Protein AF-A0A731R6V4-F1 (afdb_monomer_lite)

Structure (mmCIF, N/CA/C/O backbone):
data_AF-A0A731R6V4-F1
#
_entry.id   AF-A0A731R6V4-F1
#
loop_
_atom_site.group_PDB
_atom_site.id
_atom_site.type_symbol
_atom_site.label_atom_id
_atom_site.label_alt_id
_atom_site.label_comp_id
_atom_site.label_asym_id
_atom_site.label_entity_id
_atom_site.label_seq_id
_atom_site.pdbx_PDB_ins_code
_atom_site.Cartn_x
_atom_site.Cartn_y
_atom_site.Cartn_z
_atom_site.occupancy
_atom_site.B_iso_or_equiv
_atom_site.auth_seq_id
_atom_site.auth_comp_id
_atom_site.auth_asym_id
_atom_site.auth_atom_id
_atom_site.pdbx_PDB_model_num
ATOM 1 N N . CYS A 1 1 ? -1.492 -3.164 27.800 1.00 48.88 1 CYS A N 1
ATOM 2 C CA . CYS A 1 1 ? -2.195 -3.789 26.659 1.00 48.88 1 CYS A CA 1
ATOM 3 C C . CYS A 1 1 ? -2.478 -2.703 25.620 1.00 48.88 1 CYS A C 1
ATOM 5 O O . CYS A 1 1 ? -3.148 -1.737 25.969 1.00 48.88 1 CYS A O 1
ATOM 7 N N . PHE A 1 2 ? -1.911 -2.806 24.411 1.00 53.12 2 PHE A N 1
ATOM 8 C CA . PHE A 1 2 ? -2.069 -1.812 23.327 1.00 53.12 2 PHE A CA 1
ATOM 9 C C . PHE A 1 2 ? -3.434 -1.886 22.619 1.00 53.12 2 PHE A C 1
ATOM 11 O O . PHE A 1 2 ? -3.778 -0.986 21.856 1.00 53.12 2 PHE A O 1
ATOM 18 N N . ILE A 1 3 ? -4.209 -2.937 22.893 1.00 60.41 3 ILE A N 1
ATOM 19 C CA . ILE A 1 3 ? -5.541 -3.166 22.336 1.00 60.41 3 ILE A CA 1
ATOM 20 C C . ILE A 1 3 ? -6.586 -2.633 23.325 1.00 60.41 3 ILE A C 1
ATOM 22 O O . ILE A 1 3 ? -6.514 -2.904 24.529 1.00 60.41 3 ILE A O 1
ATOM 26 N N . ALA A 1 4 ? -7.534 -1.841 22.826 1.00 65.81 4 ALA A N 1
ATOM 27 C CA . ALA A 1 4 ? -8.672 -1.349 23.592 1.00 65.81 4 ALA A CA 1
ATOM 28 C C . ALA A 1 4 ? -9.515 -2.523 24.122 1.00 65.81 4 ALA A C 1
ATOM 30 O O . ALA A 1 4 ? -9.638 -3.562 23.477 1.00 65.81 4 ALA A O 1
ATOM 31 N N . ASN A 1 5 ? -10.090 -2.378 25.319 1.00 69.31 5 ASN A N 1
ATOM 32 C CA . ASN A 1 5 ? -10.925 -3.433 25.886 1.00 69.31 5 ASN A CA 1
ATOM 33 C C . ASN A 1 5 ? -12.295 -3.424 25.194 1.00 69.31 5 ASN A C 1
ATOM 35 O O . ASN A 1 5 ? -13.190 -2.692 25.604 1.00 69.31 5 ASN A O 1
ATOM 39 N N . GLU A 1 6 ? -12.418 -4.181 24.106 1.00 71.31 6 GLU A N 1
ATOM 40 C CA . GLU A 1 6 ? -13.663 -4.298 23.345 1.00 71.31 6 GLU A CA 1
ATOM 41 C C . GLU A 1 6 ? -14.664 -5.253 24.000 1.00 71.31 6 GLU A C 1
ATOM 43 O O . GLU A 1 6 ? -14.290 -6.214 24.692 1.00 71.31 6 GLU A O 1
ATOM 48 N N . ASN A 1 7 ? -15.947 -4.998 23.736 1.00 78.94 7 ASN A N 1
ATOM 49 C CA . ASN A 1 7 ? -17.051 -5.801 24.239 1.00 78.94 7 ASN A CA 1
ATOM 50 C C . ASN A 1 7 ? -16.993 -7.226 23.669 1.00 78.94 7 ASN A C 1
ATOM 52 O O . ASN A 1 7 ? -16.526 -7.466 22.555 1.00 78.94 7 ASN A O 1
ATOM 56 N N . ALA A 1 8 ? -17.515 -8.197 24.423 1.00 79.94 8 ALA A N 1
ATOM 57 C CA . ALA A 1 8 ? -17.507 -9.606 24.018 1.00 79.94 8 ALA A CA 1
ATOM 58 C C . ALA A 1 8 ? -18.221 -9.852 22.673 1.00 79.94 8 ALA A C 1
ATOM 60 O O . ALA A 1 8 ? -17.800 -10.707 21.896 1.00 79.94 8 ALA A O 1
ATOM 61 N N . LYS A 1 9 ? -19.262 -9.062 22.376 1.00 81.94 9 LYS A N 1
ATOM 62 C CA . LYS A 1 9 ? -19.994 -9.111 21.105 1.00 81.94 9 LYS A CA 1
ATOM 63 C C . LYS A 1 9 ? -19.102 -8.758 19.911 1.00 81.94 9 LYS A C 1
ATOM 65 O O . LYS A 1 9 ? -19.130 -9.474 18.916 1.00 81.94 9 LYS A O 1
ATOM 70 N N . ASP A 1 10 ? -18.287 -7.713 20.027 1.00 77.94 10 ASP A N 1
ATOM 71 C CA . ASP A 1 10 ? -17.415 -7.251 18.940 1.00 77.94 10 ASP A CA 1
ATOM 72 C C . ASP A 1 10 ? -16.323 -8.289 18.653 1.00 77.94 10 ASP A C 1
ATOM 74 O O . ASP A 1 10 ? -16.105 -8.679 17.505 1.00 77.94 10 ASP A O 1
ATOM 78 N N . LYS A 1 11 ? -15.736 -8.858 19.714 1.00 79.00 11 LYS A N 1
ATOM 79 C CA . LYS A 1 11 ? -14.785 -9.978 19.616 1.00 79.00 11 LYS A CA 1
ATOM 80 C C . LYS A 1 11 ? -15.392 -11.188 18.904 1.00 79.00 11 LYS A C 1
ATOM 82 O O . LYS A 1 11 ? -14.739 -11.787 18.052 1.00 79.00 11 LYS A O 1
ATOM 87 N N . PHE A 1 12 ? -16.638 -11.535 19.230 1.00 83.62 12 PHE A N 1
ATOM 88 C CA . PHE A 1 12 ? -17.343 -12.652 18.602 1.00 83.62 12 PHE A CA 1
ATOM 89 C C . PHE A 1 12 ? -17.611 -12.407 17.113 1.00 83.62 12 PHE A C 1
ATOM 91 O O . PHE A 1 12 ? -17.373 -13.300 16.304 1.00 83.62 12 PHE A O 1
ATOM 98 N N . VAL A 1 13 ? -18.050 -11.200 16.739 1.00 85.56 13 VAL A N 1
ATOM 99 C CA . VAL A 1 13 ? -18.289 -10.827 15.333 1.00 85.56 13 VAL A CA 1
ATOM 100 C C . VAL A 1 13 ? -16.996 -10.880 14.518 1.00 85.56 13 VAL A C 1
ATOM 102 O O . VAL A 1 13 ? -16.992 -11.393 13.399 1.00 85.56 13 VAL A O 1
ATOM 105 N N . ILE A 1 14 ? -15.882 -10.394 15.070 1.00 81.00 14 ILE A N 1
ATOM 106 C CA . ILE A 1 14 ? -14.576 -10.466 14.398 1.00 81.00 14 ILE A CA 1
ATOM 107 C C . ILE A 1 14 ? -14.166 -11.927 14.198 1.00 81.00 14 ILE A C 1
ATOM 109 O O . ILE A 1 14 ? -13.780 -12.318 13.097 1.00 81.00 14 ILE A O 1
ATOM 113 N N . PHE A 1 15 ? -14.288 -12.751 15.240 1.00 83.00 15 PHE A N 1
ATOM 114 C CA . PHE A 1 15 ? -13.934 -14.164 15.162 1.00 83.00 15 PHE A CA 1
ATOM 115 C C . PHE A 1 15 ? -14.790 -14.925 14.141 1.00 83.00 15 PHE A C 1
ATOM 117 O O . PHE A 1 15 ? -14.247 -15.642 13.301 1.00 83.00 15 PHE A O 1
ATOM 124 N N . SER A 1 16 ? -16.113 -14.738 14.153 1.00 85.62 16 SER A N 1
ATOM 125 C CA . SER A 1 16 ? -17.006 -15.391 13.190 1.00 85.62 16 SER A CA 1
ATOM 126 C C . SER A 1 16 ? -16.709 -14.957 11.752 1.00 85.62 16 SER A C 1
ATOM 128 O O . SER A 1 16 ? -16.696 -15.797 10.852 1.00 85.62 16 SER A O 1
ATOM 130 N N . SER A 1 17 ? -16.375 -13.681 11.541 1.00 85.00 17 SER A N 1
ATOM 131 C CA . SER A 1 17 ? -15.977 -13.149 10.232 1.00 85.00 17 SER A CA 1
ATOM 132 C C . SER A 1 17 ? -14.669 -13.766 9.727 1.00 85.00 17 SER A C 1
ATOM 134 O O . SER A 1 17 ? -14.548 -14.049 8.535 1.00 85.00 17 SER A O 1
ATOM 136 N N . LEU A 1 18 ? -13.700 -14.022 10.614 1.00 84.75 18 LEU A N 1
ATOM 137 C CA . LEU A 1 18 ? -12.445 -14.702 10.266 1.00 84.75 18 LEU A CA 1
ATOM 138 C C . LEU A 1 18 ? -12.685 -16.155 9.853 1.00 84.75 18 LEU A C 1
ATOM 140 O O . LEU A 1 18 ? -12.183 -16.590 8.817 1.00 84.75 18 LEU A O 1
ATOM 144 N N . VAL A 1 19 ? -13.484 -16.890 10.632 1.00 88.44 19 VAL A N 1
ATOM 145 C CA . VAL A 1 19 ? -13.848 -18.281 10.319 1.00 88.44 19 VAL A CA 1
ATOM 146 C C . VAL A 1 19 ? -14.586 -18.354 8.983 1.00 88.44 19 VAL A C 1
ATOM 148 O O . VAL A 1 19 ? -14.239 -19.171 8.129 1.00 88.44 19 VAL A O 1
ATOM 151 N N . PHE A 1 20 ? -15.552 -17.459 8.764 1.00 92.25 20 PHE A N 1
ATOM 152 C CA . PHE A 1 20 ? -16.282 -17.370 7.502 1.00 92.25 20 PHE A CA 1
ATOM 153 C C . PHE A 1 20 ? -15.357 -17.040 6.323 1.00 92.25 20 PHE A C 1
ATOM 155 O O . PHE A 1 20 ? -15.426 -17.700 5.289 1.00 92.25 20 PHE A O 1
ATOM 162 N N . SER A 1 21 ? -14.444 -16.079 6.484 1.00 85.56 21 SER A N 1
ATOM 163 C CA . SER A 1 21 ? -13.478 -15.706 5.440 1.00 85.56 21 SER A CA 1
ATOM 164 C C . SER A 1 21 ? -12.544 -16.862 5.079 1.00 85.56 21 SER A C 1
ATOM 166 O O . SER A 1 21 ? -12.261 -17.077 3.903 1.00 85.56 21 SER A O 1
ATOM 168 N N . TYR A 1 22 ? -12.095 -17.645 6.065 1.00 86.12 22 TYR A N 1
ATOM 169 C CA . TYR A 1 22 ? -11.286 -18.842 5.821 1.00 86.12 22 TYR A CA 1
ATOM 170 C C . TYR A 1 22 ? -12.064 -19.912 5.048 1.00 86.12 22 TYR A C 1
ATOM 172 O O . TYR A 1 22 ? -11.539 -20.494 4.095 1.00 86.12 22 TYR A O 1
ATOM 180 N N . PHE A 1 23 ? -13.321 -20.150 5.428 1.00 92.38 23 PHE A N 1
ATOM 181 C CA . PHE A 1 23 ? -14.194 -21.075 4.710 1.00 92.38 23 PHE A CA 1
ATOM 182 C C . PHE A 1 23 ? -14.414 -20.621 3.264 1.00 92.38 23 PHE A C 1
ATOM 184 O O . PHE A 1 23 ? -14.241 -21.415 2.341 1.00 92.38 23 PHE A O 1
ATOM 191 N N . LEU A 1 24 ? -14.706 -19.335 3.055 1.00 90.06 24 LEU A N 1
ATOM 192 C CA . LEU A 1 24 ? -14.870 -18.751 1.726 1.00 90.06 24 LEU A CA 1
ATOM 193 C C . LEU A 1 24 ? -13.588 -18.876 0.892 1.00 90.06 24 LEU A C 1
ATOM 195 O O . LEU A 1 24 ? -13.659 -19.269 -0.267 1.00 90.06 24 LEU A O 1
ATOM 199 N N . PHE A 1 25 ? -12.415 -18.618 1.478 1.00 81.94 25 PHE A N 1
ATOM 200 C CA . PHE A 1 25 ? -11.124 -18.827 0.816 1.00 81.94 25 PHE A CA 1
ATOM 201 C C . PHE A 1 25 ? -10.942 -20.281 0.366 1.00 81.94 25 PHE A C 1
ATOM 203 O O . PHE A 1 25 ? -10.567 -20.527 -0.780 1.00 81.94 25 PHE A O 1
ATOM 210 N N . LYS A 1 26 ? -11.230 -21.253 1.240 1.00 84.38 26 LYS A N 1
ATOM 211 C CA . LYS A 1 26 ? -11.150 -22.680 0.898 1.00 84.38 26 LYS A CA 1
ATOM 212 C C . LYS A 1 26 ? -12.141 -23.071 -0.190 1.00 84.38 26 LYS A C 1
ATOM 214 O O . LYS A 1 26 ? -11.786 -23.863 -1.057 1.00 84.38 26 LYS A O 1
ATOM 219 N N . LEU A 1 27 ? -13.343 -22.505 -0.156 1.00 87.31 27 LEU A N 1
ATOM 220 C CA . LEU A 1 27 ? -14.373 -22.722 -1.162 1.00 87.31 27 LEU A CA 1
ATOM 221 C C . LEU A 1 27 ? -13.932 -22.177 -2.525 1.00 87.31 27 LEU A C 1
ATOM 223 O O . LEU A 1 27 ? -13.977 -22.911 -3.505 1.00 87.31 27 LEU A O 1
ATOM 227 N N . ILE A 1 28 ? -13.430 -20.939 -2.581 1.00 84.50 28 ILE A N 1
ATOM 228 C CA . ILE A 1 28 ? -12.866 -20.356 -3.808 1.00 84.50 28 ILE A CA 1
ATOM 229 C C . ILE A 1 28 ? -11.736 -21.244 -4.325 1.00 84.50 28 ILE A C 1
ATOM 231 O O . ILE A 1 28 ? -11.775 -21.656 -5.479 1.00 84.50 28 ILE A O 1
ATOM 235 N N . LEU A 1 29 ? -10.782 -21.606 -3.460 1.00 80.00 29 LEU A N 1
ATOM 236 C CA . LEU A 1 29 ? -9.658 -22.456 -3.839 1.00 80.00 29 LEU A CA 1
ATOM 237 C C . LEU A 1 29 ? -10.126 -23.802 -4.400 1.00 80.00 29 LEU A C 1
ATOM 239 O O . LEU A 1 29 ? -9.568 -24.267 -5.384 1.00 80.00 29 LEU A O 1
ATOM 243 N N . HIS A 1 30 ? -11.152 -24.421 -3.814 1.00 81.19 30 HIS A N 1
ATOM 244 C CA . HIS A 1 30 ? -11.710 -25.676 -4.313 1.00 81.19 30 HIS A CA 1
ATOM 245 C C . HIS A 1 30 ? -12.224 -25.550 -5.755 1.00 81.19 30 HIS A C 1
ATOM 247 O O . HIS A 1 30 ? -11.935 -26.420 -6.572 1.00 81.19 30 HIS A O 1
ATOM 253 N N . PHE A 1 31 ? -12.918 -24.456 -6.083 1.00 79.31 31 PHE A N 1
ATOM 254 C CA . PHE A 1 31 ? -13.427 -24.216 -7.437 1.00 79.31 31 PHE A CA 1
ATOM 255 C C . PHE A 1 31 ? -12.355 -23.744 -8.426 1.00 79.31 31 PHE A C 1
ATOM 257 O O . PHE A 1 31 ? -12.494 -23.982 -9.622 1.00 79.31 31 PHE A O 1
ATOM 264 N N . THR A 1 32 ? -11.285 -23.100 -7.956 1.00 74.69 32 THR A N 1
ATOM 265 C CA . THR A 1 32 ? -10.217 -22.572 -8.823 1.00 74.69 32 THR A CA 1
ATOM 266 C C . THR A 1 32 ? -9.019 -23.508 -8.976 1.00 74.69 32 THR A C 1
ATOM 268 O O . THR A 1 32 ? -8.142 -23.226 -9.783 1.00 74.69 32 THR A O 1
ATOM 271 N N . ASN A 1 33 ? -8.935 -24.590 -8.197 1.00 64.56 33 ASN A N 1
ATOM 272 C CA . ASN A 1 33 ? -7.810 -25.534 -8.213 1.00 64.56 33 ASN A CA 1
ATOM 273 C C . ASN A 1 33 ? -7.999 -26.685 -9.222 1.00 64.56 33 ASN A C 1
ATOM 275 O O . ASN A 1 33 ? -7.447 -27.770 -9.040 1.00 64.56 33 ASN A O 1
ATOM 279 N N . SER A 1 34 ? -8.795 -26.478 -10.273 1.00 61.91 34 SER A N 1
ATOM 280 C CA . SER A 1 34 ? -8.788 -27.358 -11.440 1.00 61.91 34 SER A CA 1
ATOM 281 C C . SER A 1 34 ? -7.648 -26.962 -12.381 1.00 61.91 34 SER A C 1
ATOM 283 O O . SER A 1 34 ? -7.304 -25.783 -12.506 1.00 61.91 34 SER A O 1
ATOM 285 N N . ALA A 1 35 ? -7.062 -27.953 -13.060 1.00 54.47 35 ALA A N 1
ATOM 286 C CA . ALA A 1 35 ? -6.004 -27.731 -14.048 1.00 54.47 35 ALA A CA 1
ATOM 287 C C . ALA A 1 35 ? -6.441 -26.777 -15.181 1.00 54.47 35 ALA A C 1
ATOM 289 O O . ALA A 1 35 ? -5.603 -26.117 -15.784 1.00 54.47 35 ALA A O 1
ATOM 290 N N . ASP A 1 36 ? -7.749 -26.644 -15.408 1.00 55.22 36 ASP A N 1
ATOM 291 C CA . ASP A 1 36 ? -8.315 -25.810 -16.467 1.00 55.22 36 ASP A CA 1
ATOM 292 C C . ASP A 1 36 ? -8.527 -24.339 -16.062 1.00 55.22 36 ASP A C 1
ATOM 294 O O . ASP A 1 36 ? -8.739 -23.500 -16.935 1.00 55.22 36 ASP A O 1
ATOM 298 N N . PHE A 1 37 ? -8.479 -23.991 -14.765 1.00 57.16 37 PHE A N 1
ATOM 299 C CA . PHE A 1 37 ? -8.745 -22.614 -14.310 1.00 57.16 37 PHE A CA 1
ATOM 300 C C . PHE A 1 37 ? -7.476 -21.756 -14.208 1.00 57.16 37 PHE A C 1
ATOM 302 O O . PHE A 1 37 ? -7.469 -20.617 -14.669 1.00 57.16 37 PHE A O 1
ATOM 309 N N . PHE A 1 38 ? -6.399 -22.281 -13.608 1.00 55.19 38 PHE A N 1
ATOM 310 C CA . PHE A 1 38 ? -5.131 -21.559 -13.417 1.00 55.19 38 PHE A CA 1
ATOM 311 C C . PHE A 1 38 ? -3.921 -22.507 -13.433 1.00 55.19 38 PHE A C 1
ATOM 313 O O . PHE A 1 38 ? -3.183 -22.625 -12.453 1.00 55.19 38 PHE A O 1
ATOM 320 N N . TYR A 1 39 ? -3.679 -23.181 -14.556 1.00 53.78 39 TYR A N 1
ATOM 321 C CA . TYR A 1 39 ? -2.387 -23.826 -14.786 1.00 53.78 39 TYR A CA 1
ATOM 322 C C . TYR A 1 39 ? -1.381 -22.793 -15.307 1.00 53.78 39 TYR A C 1
ATOM 324 O O . TYR A 1 39 ? -1.501 -22.293 -16.423 1.00 53.78 39 TYR A O 1
ATOM 332 N N . LEU A 1 40 ? -0.392 -22.453 -14.476 1.00 55.97 40 LEU A N 1
ATOM 333 C CA . LEU A 1 40 ? 0.763 -21.638 -14.857 1.00 55.97 40 LEU A CA 1
ATOM 334 C C . LEU A 1 40 ? 1.975 -22.563 -15.071 1.00 55.97 40 LEU A C 1
ATOM 336 O O . LEU A 1 40 ? 2.741 -22.793 -14.126 1.00 55.97 40 LEU A O 1
ATOM 340 N N . PRO A 1 41 ? 2.148 -23.139 -16.278 1.00 51.72 41 PRO A N 1
ATOM 341 C CA . PRO A 1 41 ? 3.278 -24.014 -16.566 1.00 51.72 41 PRO A CA 1
ATOM 342 C C . PRO A 1 41 ? 4.601 -23.289 -16.300 1.00 51.72 41 PRO A C 1
ATOM 344 O O . PRO A 1 41 ? 4.780 -22.136 -16.683 1.00 51.72 41 PRO A O 1
ATOM 347 N N . GLY A 1 42 ? 5.536 -23.968 -15.632 1.00 56.84 42 GLY A N 1
ATOM 348 C CA . GLY A 1 42 ? 6.869 -23.430 -15.330 1.00 56.84 42 GLY A CA 1
ATOM 349 C C . GLY A 1 42 ? 6.967 -22.580 -14.057 1.00 56.84 42 GLY A C 1
ATOM 350 O O . GLY A 1 42 ? 8.065 -22.174 -13.681 1.00 56.84 42 GLY A O 1
ATOM 351 N N . VAL A 1 43 ? 5.865 -22.343 -13.338 1.00 59.84 43 VAL A N 1
ATOM 352 C CA . VAL A 1 43 ? 5.887 -21.621 -12.058 1.00 59.84 43 VAL A CA 1
ATOM 353 C C . VAL A 1 43 ? 6.040 -22.630 -10.915 1.00 59.84 43 VAL A C 1
ATOM 355 O O . VAL A 1 43 ? 5.064 -23.204 -10.447 1.00 59.84 43 VAL A O 1
ATOM 358 N N . GLY A 1 44 ? 7.277 -22.854 -10.454 1.00 63.06 44 GLY A N 1
ATOM 359 C CA . GLY A 1 44 ? 7.559 -23.734 -9.304 1.00 63.06 44 GLY A CA 1
ATOM 360 C C . GLY A 1 44 ? 6.918 -23.258 -7.988 1.00 63.06 44 GLY A C 1
ATOM 361 O O . GLY A 1 44 ? 6.355 -22.163 -7.924 1.00 63.06 44 GLY A O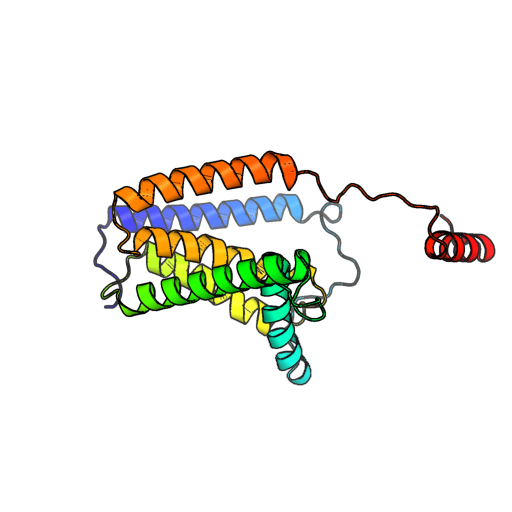 1
ATOM 362 N N . SER A 1 45 ? 7.024 -24.038 -6.912 1.00 65.94 45 SER A N 1
ATOM 363 C CA . SER A 1 45 ? 6.516 -23.639 -5.588 1.00 65.94 45 SER A CA 1
ATOM 364 C C . SER A 1 45 ? 7.133 -22.312 -5.105 1.00 65.94 45 SER A C 1
ATOM 366 O O . SER A 1 45 ? 8.292 -22.035 -5.418 1.00 65.94 45 SER A O 1
ATOM 368 N N . PRO A 1 46 ? 6.392 -21.461 -4.370 1.00 67.06 46 PRO A N 1
ATOM 369 C CA . PRO A 1 46 ? 6.935 -20.218 -3.833 1.00 67.06 46 PRO A CA 1
ATOM 370 C C . PRO A 1 46 ? 8.037 -20.498 -2.804 1.00 67.06 46 PRO A C 1
ATOM 372 O O . PRO A 1 46 ? 7.850 -21.275 -1.870 1.00 67.06 46 PRO A O 1
ATOM 375 N N . THR A 1 47 ? 9.171 -19.831 -2.979 1.00 76.69 47 THR A N 1
ATOM 376 C CA . THR A 1 47 ? 10.350 -19.882 -2.110 1.00 76.69 47 THR A CA 1
ATOM 377 C C . THR A 1 47 ? 10.685 -18.481 -1.604 1.00 76.69 47 THR A C 1
ATOM 379 O O . THR A 1 47 ? 10.205 -17.474 -2.138 1.00 76.69 47 THR A O 1
ATOM 382 N N . PHE A 1 48 ? 11.500 -18.413 -0.550 1.00 81.19 48 PHE A N 1
ATOM 383 C CA . PHE A 1 48 ? 12.111 -17.153 -0.144 1.00 81.19 48 PHE A CA 1
ATOM 384 C C . PHE A 1 48 ? 13.115 -16.684 -1.197 1.00 81.19 48 PHE A C 1
ATOM 386 O O . PHE A 1 48 ? 13.791 -17.498 -1.828 1.00 81.19 48 PHE A O 1
ATOM 393 N N . VAL A 1 49 ? 13.202 -15.368 -1.365 1.00 82.12 49 VAL A N 1
ATOM 394 C CA . VAL A 1 49 ? 14.142 -14.717 -2.275 1.00 82.12 49 VAL A CA 1
ATOM 395 C C . VAL A 1 49 ? 15.592 -15.030 -1.891 1.00 82.12 49 VAL A C 1
ATOM 397 O O . VAL A 1 49 ? 15.932 -15.106 -0.708 1.00 82.12 49 VAL A O 1
ATOM 400 N N . SER A 1 50 ? 16.470 -15.171 -2.887 1.00 84.56 50 SER A N 1
ATOM 401 C CA . SER A 1 50 ? 17.913 -15.197 -2.647 1.00 84.56 50 SER A CA 1
ATOM 402 C C . SER A 1 50 ? 18.425 -13.842 -2.144 1.00 84.56 50 SER A C 1
ATOM 404 O O . SER A 1 50 ? 17.878 -12.787 -2.473 1.00 84.56 50 SER A O 1
ATOM 406 N N . TYR A 1 51 ? 19.510 -13.859 -1.366 1.00 83.75 51 TYR A N 1
ATOM 407 C CA . TYR A 1 51 ? 20.091 -12.649 -0.776 1.00 83.75 51 TYR A CA 1
ATOM 408 C C . TYR A 1 51 ? 20.383 -11.557 -1.821 1.00 83.75 51 TYR A C 1
ATOM 410 O O . TYR A 1 51 ? 19.993 -10.405 -1.637 1.00 83.75 51 TYR A O 1
ATOM 418 N N . ASP A 1 52 ? 20.963 -11.935 -2.963 1.00 86.00 52 ASP A N 1
ATOM 419 C CA . ASP A 1 52 ? 21.364 -11.000 -4.026 1.00 86.00 52 ASP A CA 1
ATOM 420 C C . ASP A 1 52 ? 20.181 -10.273 -4.685 1.00 86.00 52 ASP A C 1
ATOM 422 O O . ASP A 1 52 ? 20.329 -9.177 -5.227 1.00 86.00 52 ASP A O 1
ATOM 426 N N . LYS A 1 53 ? 18.984 -10.864 -4.627 1.00 82.81 53 LYS A N 1
ATOM 427 C CA . LYS A 1 53 ? 17.763 -10.303 -5.215 1.00 82.81 53 LYS A CA 1
ATOM 428 C C . LYS A 1 53 ? 16.960 -9.448 -4.230 1.00 82.81 53 LYS A C 1
ATOM 430 O O . LYS A 1 53 ? 16.045 -8.746 -4.655 1.00 82.81 53 LYS A O 1
ATOM 435 N N . LEU A 1 54 ? 17.292 -9.443 -2.937 1.00 84.62 54 LEU A N 1
ATOM 436 C CA . LEU A 1 54 ? 16.529 -8.697 -1.929 1.00 84.62 54 LEU A CA 1
ATOM 437 C C . LEU A 1 54 ? 16.493 -7.190 -2.228 1.00 84.62 54 LEU A C 1
ATOM 439 O O . LEU A 1 54 ? 15.430 -6.571 -2.201 1.00 84.62 54 LEU A O 1
ATOM 443 N N . THR A 1 55 ? 17.640 -6.596 -2.564 1.00 86.12 55 THR A N 1
ATOM 444 C CA . THR A 1 55 ? 17.731 -5.168 -2.914 1.00 86.12 55 THR A CA 1
ATOM 445 C C . THR A 1 55 ? 16.923 -4.843 -4.168 1.00 86.12 55 THR A C 1
ATOM 447 O O . THR A 1 55 ? 16.238 -3.820 -4.220 1.00 86.12 55 THR A O 1
ATOM 450 N N . PHE A 1 56 ? 16.961 -5.734 -5.163 1.00 85.25 56 PHE A N 1
ATOM 451 C CA . PHE A 1 56 ? 16.164 -5.603 -6.379 1.00 85.25 56 PHE A CA 1
ATOM 452 C C . PHE A 1 56 ? 14.663 -5.615 -6.060 1.00 85.25 56 PHE A C 1
ATOM 454 O O . PHE A 1 56 ? 13.943 -4.723 -6.503 1.00 85.25 56 PHE A O 1
ATOM 461 N N . ASN A 1 57 ? 14.205 -6.537 -5.210 1.00 83.56 57 ASN A N 1
ATOM 462 C CA . ASN A 1 57 ? 12.809 -6.601 -4.775 1.00 83.56 57 ASN A CA 1
ATOM 463 C C . ASN A 1 57 ? 12.368 -5.332 -4.042 1.00 83.56 57 ASN A C 1
ATOM 465 O O . ASN A 1 57 ? 11.271 -4.834 -4.276 1.00 83.56 57 ASN A O 1
ATOM 469 N N . ILE A 1 58 ? 13.214 -4.779 -3.171 1.00 84.38 58 ILE A N 1
ATOM 470 C CA . ILE A 1 58 ? 12.909 -3.522 -2.476 1.00 84.38 58 ILE A CA 1
ATOM 471 C C . ILE A 1 58 ? 12.779 -2.375 -3.486 1.00 84.38 58 ILE A C 1
ATOM 473 O O . ILE A 1 58 ? 11.825 -1.604 -3.414 1.00 84.38 58 ILE A O 1
ATOM 477 N N . SER A 1 59 ? 13.688 -2.274 -4.460 1.00 86.31 59 SER A N 1
ATOM 478 C CA . SER A 1 59 ? 13.590 -1.270 -5.529 1.00 86.31 59 SER A CA 1
ATOM 479 C C . SER A 1 59 ? 12.306 -1.433 -6.349 1.00 86.31 59 SER A C 1
ATOM 481 O O . SER A 1 59 ? 11.592 -0.456 -6.593 1.00 86.31 59 SER A O 1
ATOM 483 N N . LEU A 1 60 ? 11.963 -2.674 -6.703 1.00 82.44 60 LEU A N 1
ATOM 484 C CA . LEU A 1 60 ? 10.754 -2.998 -7.452 1.00 82.44 60 LEU A CA 1
ATOM 485 C C . LEU A 1 60 ? 9.480 -2.680 -6.658 1.00 82.44 60 LEU A C 1
ATOM 487 O O . LEU A 1 60 ? 8.506 -2.230 -7.251 1.00 82.44 60 LEU A O 1
ATOM 491 N N . LEU A 1 61 ? 9.500 -2.812 -5.327 1.00 82.75 61 LEU A N 1
ATOM 492 C CA . LEU A 1 61 ? 8.395 -2.404 -4.454 1.00 82.75 61 LEU A CA 1
ATOM 493 C C . LEU A 1 61 ? 8.098 -0.908 -4.608 1.00 82.75 61 LEU A C 1
ATOM 495 O O . LEU A 1 61 ? 6.945 -0.523 -4.804 1.00 82.75 61 LEU A O 1
ATOM 499 N N . PHE A 1 62 ? 9.130 -0.061 -4.561 1.00 85.38 62 PHE A N 1
ATOM 500 C CA . PHE A 1 62 ? 8.965 1.384 -4.746 1.00 85.38 62 PHE A CA 1
ATOM 501 C C . PHE A 1 62 ? 8.533 1.729 -6.170 1.00 85.38 62 PHE A C 1
ATOM 503 O O . PHE A 1 62 ? 7.586 2.495 -6.344 1.00 85.38 62 PHE A O 1
ATOM 510 N N . LYS A 1 63 ? 9.169 1.130 -7.187 1.00 85.19 63 LYS A N 1
ATOM 511 C CA . LYS A 1 63 ? 8.773 1.316 -8.593 1.00 85.19 63 LYS A CA 1
ATOM 512 C C . LYS A 1 63 ? 7.309 0.924 -8.800 1.00 85.19 63 LYS A C 1
ATOM 514 O O . LYS A 1 63 ? 6.537 1.669 -9.394 1.00 85.19 63 LYS A O 1
ATOM 519 N N . GLY A 1 64 ? 6.911 -0.215 -8.247 1.00 79.62 64 GLY A N 1
ATOM 520 C CA . GLY A 1 64 ? 5.554 -0.724 -8.309 1.00 79.62 64 GLY A CA 1
ATOM 521 C C . GLY A 1 64 ? 4.542 0.211 -7.650 1.00 79.62 64 GLY A C 1
ATOM 522 O O . GLY A 1 64 ? 3.475 0.452 -8.208 1.00 79.62 64 GLY A O 1
ATOM 523 N N . LEU A 1 65 ? 4.883 0.797 -6.502 1.00 83.06 65 LEU A N 1
ATOM 524 C CA . LEU A 1 65 ? 4.037 1.797 -5.855 1.00 83.06 65 LEU A CA 1
ATOM 525 C C . LEU A 1 65 ? 3.837 3.034 -6.748 1.00 83.06 65 LEU A C 1
ATOM 527 O O . LEU A 1 65 ? 2.722 3.532 -6.863 1.00 83.06 65 LEU A O 1
ATOM 531 N N . LEU A 1 66 ? 4.890 3.508 -7.419 1.00 85.44 66 LEU A N 1
ATOM 532 C CA . LEU A 1 66 ? 4.788 4.636 -8.350 1.00 85.44 66 LEU A CA 1
ATOM 533 C C . LEU A 1 66 ? 3.914 4.302 -9.563 1.00 85.44 66 LEU A C 1
ATOM 535 O O . LEU A 1 66 ? 3.059 5.107 -9.935 1.00 85.44 66 LEU A O 1
ATOM 539 N N . ILE A 1 67 ? 4.080 3.112 -10.142 1.00 82.19 67 ILE A N 1
ATOM 540 C CA . ILE A 1 67 ? 3.270 2.637 -11.273 1.00 82.19 67 ILE A CA 1
ATOM 541 C C . ILE A 1 67 ? 1.797 2.510 -10.868 1.00 82.19 67 ILE A C 1
ATOM 543 O O . ILE A 1 67 ? 0.932 3.011 -11.583 1.00 82.19 67 ILE A O 1
ATOM 547 N N . LEU A 1 68 ? 1.505 1.926 -9.697 1.00 79.62 68 LEU A N 1
ATOM 548 C CA . LEU A 1 68 ? 0.139 1.717 -9.196 1.00 79.62 68 LEU A CA 1
ATOM 549 C C . LEU A 1 68 ? -0.673 3.020 -9.139 1.00 79.62 68 LEU A C 1
ATOM 551 O O . LEU A 1 68 ? -1.866 3.023 -9.425 1.00 79.62 68 LEU A O 1
ATOM 555 N N . PHE A 1 69 ? -0.023 4.129 -8.793 1.00 79.56 69 PHE A N 1
ATOM 556 C CA . PHE A 1 69 ? -0.658 5.445 -8.717 1.00 79.56 69 PHE A CA 1
ATOM 557 C C . PHE A 1 69 ? -0.439 6.310 -9.961 1.00 79.56 69 PHE A C 1
ATOM 559 O O . PHE A 1 69 ? -0.842 7.475 -9.970 1.00 79.56 69 PHE A O 1
ATOM 566 N N . ASN A 1 70 ? 0.203 5.779 -11.007 1.00 80.62 70 ASN A N 1
ATOM 567 C CA . ASN A 1 70 ? 0.655 6.543 -12.175 1.00 80.62 70 ASN A CA 1
ATOM 568 C C . ASN A 1 70 ? 1.441 7.816 -11.767 1.00 80.62 70 ASN A C 1
ATOM 570 O O . ASN A 1 70 ? 1.308 8.904 -12.342 1.00 80.62 70 ASN A O 1
ATOM 574 N N . ALA A 1 71 ? 2.220 7.663 -10.699 1.00 84.75 71 ALA A N 1
ATOM 575 C CA . ALA A 1 71 ? 3.027 8.675 -10.036 1.00 84.75 71 ALA A CA 1
ATOM 576 C C . ALA A 1 71 ? 4.502 8.601 -10.454 1.00 84.75 71 ALA A C 1
ATOM 578 O O . ALA A 1 71 ? 5.318 9.354 -9.934 1.00 84.75 71 ALA A O 1
ATOM 579 N N . ASP A 1 72 ? 4.858 7.708 -11.379 1.00 86.12 72 ASP A N 1
ATOM 580 C CA . ASP A 1 72 ? 6.208 7.648 -11.927 1.00 86.12 72 ASP A CA 1
ATOM 581 C C . ASP A 1 72 ? 6.493 8.901 -12.768 1.00 86.12 72 ASP A C 1
ATOM 583 O O . ASP A 1 72 ? 5.917 9.093 -13.843 1.00 86.12 72 ASP A O 1
ATOM 587 N N . PHE A 1 73 ? 7.331 9.791 -12.241 1.00 85.88 73 PHE A N 1
ATOM 588 C CA . PHE A 1 73 ? 7.781 11.013 -12.909 1.00 85.88 73 PHE A CA 1
ATOM 589 C C . PHE A 1 73 ? 9.228 10.909 -13.410 1.00 85.88 73 PHE A C 1
ATOM 591 O O . PHE A 1 73 ? 9.733 11.863 -14.006 1.00 85.88 73 PHE A O 1
ATOM 598 N N . PHE A 1 74 ? 9.905 9.775 -13.195 1.00 87.56 74 PHE A N 1
ATOM 599 C CA . PHE A 1 74 ? 11.273 9.588 -13.666 1.00 87.56 74 PHE A CA 1
ATOM 600 C C . PHE A 1 74 ? 11.322 9.632 -15.198 1.00 87.56 74 PHE A C 1
ATOM 602 O O . PHE A 1 74 ? 10.415 9.172 -15.888 1.00 87.56 74 PHE A O 1
ATOM 609 N N . SER A 1 75 ? 12.375 10.250 -15.736 1.00 88.31 75 SER A N 1
ATOM 610 C CA . SER A 1 75 ? 12.579 10.472 -17.177 1.00 88.31 75 SER A CA 1
ATOM 611 C C . SER A 1 75 ? 11.509 11.309 -17.901 1.00 88.31 75 SER A C 1
ATOM 613 O O . SER A 1 75 ? 11.616 11.498 -19.113 1.00 88.31 75 SER A O 1
ATOM 615 N N . LYS A 1 76 ? 10.513 11.868 -17.197 1.00 86.25 76 LYS A N 1
ATOM 616 C CA . LYS A 1 76 ? 9.560 12.830 -17.771 1.00 86.25 76 LYS A CA 1
ATOM 617 C C . LYS A 1 76 ? 10.137 14.245 -17.744 1.00 86.25 76 LYS A C 1
ATOM 619 O O . LYS A 1 76 ? 10.863 14.627 -16.827 1.00 86.25 76 LYS A O 1
ATOM 624 N N . ILE A 1 77 ? 9.791 15.045 -18.751 1.00 89.12 77 ILE A N 1
ATOM 625 C CA . ILE A 1 77 ? 10.170 16.461 -18.813 1.00 89.12 77 ILE A CA 1
ATOM 626 C C . ILE A 1 77 ? 9.447 17.212 -17.686 1.00 89.12 77 ILE A C 1
ATOM 628 O O . ILE A 1 77 ? 8.228 17.135 -17.576 1.00 89.12 77 ILE A O 1
ATOM 632 N N . ILE A 1 78 ? 10.187 17.974 -16.874 1.00 85.56 78 ILE A N 1
ATOM 633 C CA . ILE A 1 78 ? 9.648 18.674 -15.690 1.00 85.56 78 ILE A CA 1
ATOM 634 C C . ILE A 1 78 ? 8.495 19.622 -16.058 1.00 85.56 78 ILE A C 1
ATOM 636 O O . ILE A 1 78 ? 7.518 19.726 -15.324 1.00 85.56 78 ILE A O 1
ATOM 640 N N . SER A 1 79 ? 8.603 20.308 -17.197 1.00 89.75 79 SER A N 1
ATOM 641 C CA . SER A 1 79 ? 7.610 21.269 -17.682 1.00 89.75 79 SER A CA 1
ATOM 642 C C . SER A 1 79 ? 6.485 20.651 -18.515 1.00 89.75 79 SER A C 1
ATOM 644 O O . SER A 1 79 ? 5.565 21.374 -18.897 1.00 89.75 79 SER A O 1
ATOM 646 N N . SER A 1 80 ? 6.527 19.348 -18.827 1.00 89.19 80 SER A N 1
ATOM 647 C CA . SER A 1 80 ? 5.439 18.731 -19.587 1.00 89.19 80 SER A CA 1
ATOM 648 C C . SER A 1 80 ? 4.217 18.503 -18.691 1.00 89.19 80 SER A C 1
ATOM 650 O O . SER A 1 80 ? 4.372 18.225 -17.496 1.00 89.19 80 SER A O 1
ATOM 652 N N . PRO A 1 81 ? 2.990 18.557 -19.245 1.00 81.62 81 PRO A N 1
ATOM 653 C CA . PRO A 1 81 ? 1.783 18.229 -18.491 1.00 81.62 81 PRO A CA 1
ATOM 654 C C . PRO A 1 81 ? 1.884 16.867 -17.792 1.00 81.62 81 PRO A C 1
ATOM 656 O O . PRO A 1 81 ? 1.541 16.744 -16.621 1.00 81.62 81 PRO A O 1
ATOM 659 N N . GLU A 1 82 ? 2.426 15.857 -18.472 1.00 79.12 82 GLU A N 1
ATOM 660 C CA . GLU A 1 82 ? 2.623 14.508 -17.932 1.00 79.12 82 GLU A CA 1
ATOM 661 C C . GLU A 1 82 ? 3.580 14.479 -16.733 1.00 79.12 82 GLU A C 1
ATOM 663 O O . GLU A 1 82 ? 3.282 13.826 -15.730 1.00 79.12 82 GLU A O 1
ATOM 668 N N . GLY A 1 83 ? 4.708 15.196 -16.809 1.00 79.56 83 GLY A N 1
ATOM 669 C CA . GLY A 1 83 ? 5.665 15.311 -15.708 1.00 79.56 83 GLY A CA 1
ATOM 670 C C . GLY A 1 83 ? 5.053 16.010 -14.495 1.00 79.56 83 GLY A C 1
ATOM 671 O O . GLY A 1 83 ? 5.170 15.515 -13.370 1.00 79.56 83 GLY A O 1
ATOM 672 N N . ILE A 1 84 ? 4.317 17.101 -14.725 1.00 80.31 84 ILE A N 1
ATOM 673 C CA . ILE A 1 84 ? 3.605 17.848 -13.679 1.00 80.31 84 ILE A CA 1
ATOM 674 C C . ILE A 1 84 ? 2.537 16.966 -13.018 1.00 80.31 84 ILE A C 1
ATOM 676 O O . ILE A 1 84 ? 2.535 16.818 -11.795 1.00 80.31 84 ILE A O 1
ATOM 680 N N . PHE A 1 85 ? 1.655 16.326 -13.794 1.00 80.00 85 PHE A N 1
ATOM 681 C CA . PHE A 1 85 ? 0.584 15.485 -13.247 1.00 80.00 85 PHE A CA 1
ATOM 682 C C . PHE A 1 85 ? 1.117 14.265 -12.489 1.00 80.00 85 PHE A C 1
ATOM 684 O O . PHE A 1 85 ? 0.595 13.948 -11.419 1.00 80.00 85 PHE A O 1
ATOM 691 N N . SER A 1 86 ? 2.157 13.590 -12.987 1.00 78.44 86 SER A N 1
ATOM 692 C CA . SER A 1 86 ? 2.778 12.477 -12.254 1.00 78.44 86 SER A CA 1
ATOM 693 C C . SER A 1 86 ? 3.462 12.941 -10.966 1.00 78.44 86 SER A C 1
ATOM 695 O O . SER A 1 86 ? 3.331 12.270 -9.944 1.00 78.44 86 SER A O 1
ATOM 697 N N . SER A 1 87 ? 4.087 14.121 -10.960 1.00 83.56 87 SER A N 1
ATOM 698 C CA . SER A 1 87 ? 4.682 14.709 -9.747 1.00 83.56 87 SER A CA 1
ATOM 699 C C . SER A 1 87 ? 3.627 15.091 -8.700 1.00 83.56 87 SER A C 1
ATOM 701 O O . SER A 1 87 ? 3.823 14.878 -7.501 1.00 83.56 87 SER A O 1
ATOM 703 N N . LEU A 1 88 ? 2.469 15.604 -9.131 1.00 79.69 88 LEU A N 1
ATOM 704 C CA . LEU A 1 88 ? 1.334 15.867 -8.238 1.00 79.69 88 LEU A CA 1
ATOM 705 C C . LEU A 1 88 ? 0.789 14.570 -7.625 1.00 79.69 88 LEU A C 1
ATOM 707 O O . LEU A 1 88 ? 0.589 14.514 -6.413 1.00 79.69 88 LEU A O 1
ATOM 711 N N . LYS A 1 89 ? 0.622 13.509 -8.427 1.00 83.81 89 LYS A N 1
ATOM 712 C CA . LYS A 1 89 ? 0.201 12.182 -7.937 1.00 83.81 89 LYS A CA 1
ATOM 713 C C . LYS A 1 89 ? 1.196 11.608 -6.930 1.00 83.81 89 LYS A C 1
ATOM 715 O O . LYS A 1 89 ? 0.784 11.098 -5.890 1.00 83.81 89 LYS A O 1
ATOM 720 N N . PHE A 1 90 ? 2.496 11.748 -7.191 1.00 86.38 90 PHE A N 1
ATOM 721 C CA . PHE A 1 90 ? 3.538 11.377 -6.234 1.00 86.38 90 PHE A CA 1
ATOM 722 C C . PHE A 1 90 ? 3.422 12.168 -4.928 1.00 86.38 90 PHE A C 1
ATOM 724 O O . PHE A 1 90 ? 3.474 11.595 -3.843 1.00 86.38 90 PHE A O 1
ATOM 731 N N . THR A 1 91 ? 3.189 13.476 -5.016 1.00 83.19 91 THR A N 1
ATOM 732 C CA . THR A 1 91 ? 3.003 14.331 -3.838 1.00 83.19 91 THR A CA 1
ATOM 733 C C . THR A 1 91 ? 1.788 13.886 -3.018 1.00 83.19 91 THR A C 1
ATOM 735 O O . THR A 1 91 ? 1.883 13.760 -1.798 1.00 83.19 91 THR A O 1
ATOM 738 N N . SER A 1 92 ? 0.661 13.566 -3.665 1.00 82.19 92 SER A N 1
ATOM 739 C CA . SER A 1 92 ? -0.523 13.007 -2.996 1.00 82.19 92 SER A CA 1
ATOM 740 C C . SER A 1 92 ? -0.229 11.676 -2.299 1.00 82.19 92 SER A C 1
ATOM 742 O O . SER A 1 92 ? -0.661 11.474 -1.164 1.00 82.19 92 SER A O 1
ATOM 744 N N . LEU A 1 93 ? 0.543 10.793 -2.939 1.00 84.81 93 LEU A N 1
ATOM 745 C CA . LEU A 1 93 ? 0.982 9.525 -2.357 1.00 84.81 93 LEU A CA 1
ATOM 746 C C . LEU A 1 93 ? 1.851 9.742 -1.106 1.00 84.81 93 LEU A C 1
ATOM 748 O O . LEU A 1 93 ? 1.636 9.095 -0.082 1.00 84.81 93 LEU A O 1
ATOM 752 N N . VAL A 1 94 ? 2.795 10.685 -1.148 1.00 87.31 94 VAL A N 1
ATOM 753 C CA . VAL A 1 94 ? 3.633 11.040 0.011 1.00 87.31 94 VAL A CA 1
ATOM 754 C C . VAL A 1 94 ? 2.780 11.598 1.153 1.00 87.31 94 VAL A C 1
ATOM 756 O O . VAL A 1 94 ? 2.921 11.158 2.294 1.00 87.31 94 VAL A O 1
ATOM 759 N N . ILE A 1 95 ? 1.850 12.512 0.857 1.00 81.62 95 ILE A N 1
ATOM 760 C CA . ILE A 1 95 ? 0.920 13.070 1.852 1.00 81.62 95 ILE A CA 1
ATOM 761 C C . ILE A 1 95 ? 0.091 11.958 2.504 1.00 81.62 95 ILE A C 1
ATOM 763 O O . ILE A 1 95 ? -0.063 11.958 3.725 1.00 81.62 95 ILE A O 1
ATOM 767 N N . PHE A 1 96 ? -0.398 10.988 1.725 1.00 85.94 96 PHE A N 1
ATOM 768 C CA . PHE A 1 96 ? -1.131 9.836 2.252 1.00 85.94 96 PHE A CA 1
ATOM 769 C C . PHE A 1 96 ? -0.321 9.083 3.317 1.00 85.94 96 PHE A C 1
ATOM 771 O O . PHE A 1 96 ? -0.814 8.879 4.429 1.00 85.94 96 PHE A O 1
ATOM 778 N N . PHE A 1 97 ? 0.938 8.735 3.032 1.00 88.44 97 PHE A N 1
ATOM 779 C CA . PHE A 1 97 ? 1.786 8.040 4.006 1.00 88.44 97 PHE A CA 1
ATOM 780 C C . PHE A 1 97 ? 2.138 8.908 5.217 1.00 88.44 97 PHE A C 1
ATOM 782 O O . PHE A 1 97 ? 2.134 8.402 6.339 1.00 88.44 97 PHE A O 1
ATOM 789 N N . ILE A 1 98 ? 2.373 10.212 5.035 1.00 86.50 98 ILE A N 1
ATOM 790 C CA . ILE A 1 98 ? 2.602 11.144 6.152 1.00 86.50 98 ILE A CA 1
ATOM 791 C C . ILE A 1 98 ? 1.394 11.167 7.091 1.00 86.50 98 ILE A C 1
ATOM 793 O O . ILE A 1 98 ? 1.560 11.079 8.309 1.00 86.50 98 ILE A O 1
ATOM 797 N N . LEU A 1 99 ? 0.178 11.267 6.548 1.00 84.56 99 LEU A N 1
ATOM 798 C CA . LEU A 1 99 ? -1.050 11.258 7.342 1.00 84.56 99 LEU A CA 1
ATOM 799 C C . LEU A 1 99 ? -1.256 9.911 8.039 1.00 84.56 99 LEU A C 1
ATOM 801 O O . LEU A 1 99 ? -1.620 9.885 9.212 1.00 84.56 99 LEU A O 1
ATOM 805 N N . LEU A 1 100 ? -0.975 8.802 7.354 1.00 86.12 100 LEU A N 1
ATOM 806 C CA . LEU A 1 100 ? -1.089 7.455 7.910 1.00 86.12 100 LEU A CA 1
ATOM 807 C C . LEU A 1 100 ? -0.132 7.255 9.096 1.00 86.12 100 LEU A C 1
ATOM 809 O O . LEU A 1 100 ? -0.567 6.844 10.173 1.00 86.12 100 LEU A O 1
ATOM 813 N N . ILE A 1 101 ? 1.142 7.627 8.936 1.00 87.81 101 ILE A N 1
ATOM 814 C CA . ILE A 1 101 ? 2.156 7.587 10.002 1.00 87.81 101 ILE A CA 1
ATOM 815 C C . ILE A 1 101 ? 1.783 8.543 11.143 1.00 87.81 101 ILE A C 1
ATOM 817 O O . ILE A 1 101 ? 1.863 8.179 12.315 1.00 87.81 101 ILE A O 1
ATOM 821 N N . SER A 1 102 ? 1.312 9.749 10.824 1.00 84.88 102 SER A N 1
ATOM 822 C CA . SER A 1 102 ? 0.886 10.727 11.833 1.00 84.88 102 SER A CA 1
ATOM 823 C C . SER A 1 102 ? -0.290 10.220 12.669 1.00 84.88 102 SER A C 1
ATOM 825 O O . SER A 1 102 ? -0.315 10.427 13.882 1.00 84.88 102 SER A O 1
ATOM 827 N N . SER A 1 103 ? -1.260 9.552 12.041 1.00 84.69 103 SER A N 1
ATOM 828 C CA . SER A 1 103 ? -2.384 8.914 12.733 1.00 84.69 103 SER A CA 1
ATOM 829 C C . SER A 1 103 ? -1.912 7.749 13.604 1.00 84.69 103 SER A C 1
ATOM 831 O O . SER A 1 103 ? -2.319 7.668 14.758 1.00 84.69 103 SER A O 1
ATOM 833 N N . LEU A 1 104 ? -0.994 6.907 13.112 1.00 86.31 104 LEU A N 1
ATOM 834 C CA . LEU A 1 104 ? -0.389 5.817 13.890 1.00 86.31 104 LEU A CA 1
ATOM 835 C C . LEU A 1 104 ? 0.279 6.311 15.177 1.00 86.31 104 LEU A C 1
ATOM 837 O O . LEU A 1 104 ? 0.030 5.757 16.243 1.00 86.31 104 LEU A O 1
ATOM 841 N N . ILE A 1 105 ? 1.089 7.370 15.089 1.00 85.25 105 ILE A N 1
ATOM 842 C CA . ILE A 1 105 ? 1.831 7.921 16.238 1.00 85.25 105 ILE A CA 1
ATOM 843 C C . ILE A 1 105 ? 0.884 8.515 17.294 1.00 85.25 105 ILE A C 1
ATOM 845 O O . ILE A 1 105 ? 1.176 8.479 18.488 1.00 85.25 105 ILE A O 1
ATOM 849 N N . LYS A 1 106 ? -0.257 9.075 16.875 1.00 83.06 106 LYS A N 1
ATOM 850 C CA . LYS A 1 106 ? -1.215 9.738 17.777 1.00 83.06 106 LYS A CA 1
ATOM 851 C C . LYS A 1 106 ? -2.140 8.766 18.514 1.00 83.06 106 LYS A C 1
ATOM 853 O O . LYS A 1 106 ? -2.718 9.143 19.537 1.00 83.06 106 LYS A O 1
ATOM 858 N N . ILE A 1 107 ? -2.302 7.538 18.024 1.00 81.88 107 ILE A N 1
ATOM 859 C CA . ILE A 1 107 ? -3.196 6.550 18.635 1.00 81.88 107 ILE A CA 1
ATOM 860 C C . ILE A 1 107 ? -2.582 6.007 19.924 1.00 81.88 107 ILE A C 1
ATOM 862 O O . ILE A 1 107 ? -1.500 5.430 19.939 1.00 81.88 107 ILE A O 1
ATOM 866 N N . ARG A 1 108 ? -3.321 6.145 21.029 1.00 75.75 108 ARG A N 1
ATOM 867 C CA . ARG A 1 108 ? -2.914 5.606 22.338 1.00 75.75 108 ARG A CA 1
ATOM 868 C C . ARG A 1 108 ? -3.355 4.160 22.571 1.00 75.75 108 ARG A C 1
ATOM 870 O O . ARG A 1 108 ? -2.725 3.457 23.356 1.00 75.75 108 ARG A O 1
ATOM 877 N N . LYS A 1 109 ? -4.454 3.728 21.947 1.00 79.44 109 LYS A N 1
ATOM 878 C CA . LYS A 1 109 ? -4.991 2.360 22.027 1.00 79.44 109 LYS A CA 1
ATOM 879 C C . LYS A 1 109 ? -5.621 1.996 20.690 1.00 79.44 109 LYS A C 1
ATOM 881 O O . LYS A 1 109 ? -6.481 2.732 20.218 1.00 79.44 109 LYS A O 1
ATOM 886 N N . PHE A 1 110 ? -5.218 0.869 20.119 1.00 80.12 110 PHE A N 1
ATOM 887 C CA . PHE A 1 110 ? -5.798 0.354 18.882 1.00 80.12 110 PHE A CA 1
ATOM 888 C C . PHE A 1 110 ? -7.098 -0.393 19.179 1.00 80.12 110 PHE A C 1
ATOM 890 O O . PHE A 1 110 ? -7.146 -1.192 20.117 1.00 80.12 110 PHE A O 1
ATOM 897 N N . SER A 1 111 ? -8.141 -0.178 18.375 1.00 83.31 111 SER A N 1
ATOM 898 C CA . SER A 1 111 ? -9.239 -1.151 18.310 1.00 83.31 111 SER A CA 1
ATOM 899 C C . SER A 1 111 ? -8.731 -2.457 17.682 1.00 83.31 111 SER A C 1
ATOM 901 O O . SER A 1 111 ? -7.731 -2.459 16.956 1.00 83.31 111 SER A O 1
ATOM 903 N N . LEU A 1 112 ? -9.410 -3.576 17.925 1.00 82.06 112 LEU A N 1
ATOM 904 C CA . LEU A 1 112 ? -9.109 -4.855 17.274 1.00 82.06 112 LEU A CA 1
ATOM 905 C C . LEU A 1 112 ? -9.189 -4.730 15.753 1.00 82.06 112 LEU A C 1
ATOM 907 O O . LEU A 1 112 ? -8.358 -5.291 15.044 1.00 82.06 112 LEU A O 1
ATOM 911 N N . VAL A 1 113 ? -10.141 -3.942 15.252 1.00 83.25 113 VAL A N 1
ATOM 912 C CA . VAL A 1 113 ? -10.279 -3.685 13.816 1.00 83.25 113 VAL A CA 1
ATOM 913 C C . VAL A 1 113 ? -9.098 -2.861 13.287 1.00 83.25 113 VAL A C 1
ATOM 915 O O . VAL A 1 113 ? -8.596 -3.156 12.208 1.00 83.25 113 VAL A O 1
ATOM 918 N N . ASP A 1 114 ? -8.601 -1.864 14.033 1.00 87.12 114 ASP A N 1
ATOM 919 C CA . ASP A 1 114 ? -7.396 -1.117 13.620 1.00 87.12 114 ASP A CA 1
ATOM 920 C C . ASP A 1 114 ? -6.166 -2.026 13.568 1.00 87.12 114 ASP A C 1
ATOM 922 O O . ASP A 1 114 ? -5.413 -1.996 12.598 1.00 87.12 114 ASP A O 1
ATOM 926 N N . ALA A 1 115 ? -5.988 -2.869 14.588 1.00 85.75 115 ALA A N 1
ATOM 927 C CA . ALA A 1 115 ? -4.901 -3.838 14.626 1.00 85.75 115 ALA A CA 1
ATOM 928 C C . ALA A 1 115 ? -4.983 -4.824 13.448 1.00 85.75 115 ALA A C 1
ATOM 930 O O . ALA A 1 115 ? -3.973 -5.076 12.794 1.00 85.75 115 ALA A O 1
ATOM 931 N N . ALA A 1 116 ? -6.178 -5.332 13.131 1.00 85.31 116 ALA A N 1
ATOM 932 C CA . ALA A 1 116 ? -6.391 -6.229 11.998 1.00 85.31 116 ALA A CA 1
ATOM 933 C C . ALA A 1 116 ? -6.057 -5.560 10.654 1.00 85.31 116 ALA A C 1
ATOM 935 O O . ALA A 1 116 ? -5.337 -6.149 9.850 1.00 85.31 116 ALA A O 1
ATOM 936 N N . LEU A 1 117 ? -6.513 -4.320 10.431 1.00 88.12 117 LEU A N 1
ATOM 937 C CA . LEU A 1 117 ? -6.205 -3.546 9.220 1.00 88.12 117 LEU A CA 1
ATOM 938 C C . LEU A 1 117 ? -4.697 -3.326 9.058 1.00 88.12 117 LEU A C 1
ATOM 940 O O . LEU A 1 117 ? -4.157 -3.499 7.964 1.00 88.12 117 LEU A O 1
ATOM 944 N N . LEU A 1 118 ? -4.004 -2.977 10.145 1.00 87.75 118 LEU A N 1
ATOM 945 C CA . LEU A 1 118 ? -2.562 -2.742 10.119 1.00 87.75 118 LEU A CA 1
ATOM 946 C C . LEU A 1 118 ? -1.773 -4.024 9.883 1.00 87.75 118 LEU A C 1
ATOM 948 O O . LEU A 1 118 ? -0.873 -4.014 9.053 1.00 87.75 118 LEU A O 1
ATOM 952 N N . ILE A 1 119 ? -2.118 -5.130 10.547 1.00 86.81 119 ILE A N 1
ATOM 953 C CA . ILE A 1 119 ? -1.454 -6.425 10.334 1.00 86.81 119 ILE A CA 1
ATOM 954 C C . ILE A 1 119 ? -1.665 -6.898 8.893 1.00 86.81 119 ILE A C 1
ATOM 956 O O . ILE A 1 119 ? -0.699 -7.270 8.228 1.00 86.81 119 ILE A O 1
ATOM 960 N N . ALA A 1 120 ? -2.901 -6.830 8.391 1.00 84.88 120 ALA A N 1
ATOM 961 C CA . ALA A 1 120 ? -3.230 -7.218 7.022 1.00 84.88 120 ALA A CA 1
ATOM 962 C C . ALA A 1 120 ? -2.518 -6.344 5.978 1.00 84.88 120 ALA A C 1
ATOM 964 O O . ALA A 1 120 ? -2.158 -6.839 4.917 1.00 84.88 120 ALA A O 1
ATOM 965 N N . SER A 1 121 ? -2.271 -5.067 6.280 1.00 85.88 121 SER A N 1
ATOM 966 C CA . SER A 1 121 ? -1.456 -4.186 5.433 1.00 85.88 121 SER A CA 1
ATOM 967 C C . SER A 1 121 ? 0.030 -4.539 5.520 1.00 85.88 121 SER A C 1
ATOM 969 O O . SER A 1 121 ? 0.700 -4.735 4.510 1.00 85.88 121 SER A O 1
ATOM 971 N N . LEU A 1 122 ? 0.559 -4.630 6.740 1.00 85.44 122 LEU A N 1
ATOM 972 C CA . LEU A 1 122 ? 1.989 -4.753 7.004 1.00 85.44 122 LEU A CA 1
ATOM 973 C C . LEU A 1 122 ? 2.553 -6.090 6.559 1.00 85.44 122 LEU A C 1
ATOM 975 O O . LEU A 1 122 ? 3.697 -6.108 6.133 1.00 85.44 122 LEU A O 1
ATOM 979 N N . ILE A 1 123 ? 1.783 -7.181 6.619 1.00 84.94 123 ILE A N 1
ATOM 980 C CA . ILE A 1 123 ? 2.250 -8.507 6.191 1.00 84.94 123 ILE A CA 1
ATOM 981 C C . ILE A 1 123 ? 2.516 -8.575 4.682 1.00 84.94 123 ILE A C 1
ATOM 983 O O . ILE A 1 123 ? 3.341 -9.371 4.237 1.00 84.94 123 ILE A O 1
ATOM 987 N N . MET A 1 124 ? 1.880 -7.704 3.894 1.00 83.94 124 MET A N 1
ATOM 988 C CA . MET A 1 124 ? 2.020 -7.694 2.437 1.00 83.94 124 MET A CA 1
ATOM 989 C C . MET A 1 124 ? 3.368 -7.140 1.970 1.00 83.94 124 MET A C 1
ATOM 991 O O . MET A 1 124 ? 3.898 -7.594 0.960 1.00 83.94 124 MET A O 1
ATOM 995 N N . ILE A 1 125 ? 3.951 -6.200 2.718 1.00 82.06 125 ILE A N 1
ATOM 996 C CA . ILE A 1 125 ? 5.257 -5.594 2.413 1.00 82.06 125 ILE A CA 1
ATOM 997 C C . ILE A 1 125 ? 6.397 -6.635 2.466 1.00 82.06 125 ILE A C 1
ATOM 999 O O . ILE A 1 125 ? 7.096 -6.786 1.463 1.00 82.06 125 ILE A O 1
ATOM 1003 N N . PRO A 1 126 ? 6.602 -7.398 3.562 1.00 80.06 126 PRO A N 1
ATOM 1004 C CA . PRO A 1 126 ? 7.602 -8.455 3.604 1.00 80.06 126 PRO A CA 1
ATOM 1005 C C . PRO A 1 126 ? 7.211 -9.641 2.722 1.00 80.06 126 PRO A C 1
ATOM 1007 O O . PRO A 1 126 ? 8.103 -10.248 2.142 1.00 80.06 126 PRO A O 1
ATOM 1010 N N . ALA A 1 127 ? 5.918 -9.951 2.550 1.00 77.75 127 ALA A N 1
ATOM 1011 C CA . ALA A 1 127 ? 5.497 -10.977 1.593 1.00 77.75 127 ALA A CA 1
ATOM 1012 C C . ALA A 1 127 ? 5.947 -10.640 0.164 1.00 77.75 127 ALA A C 1
ATOM 1014 O O . ALA A 1 127 ? 6.346 -11.534 -0.573 1.00 77.75 127 ALA A O 1
ATOM 1015 N N . TYR A 1 128 ? 5.939 -9.358 -0.209 1.00 76.94 128 TYR A N 1
ATOM 1016 C CA . TYR A 1 128 ? 6.489 -8.889 -1.476 1.00 76.94 128 TYR A CA 1
ATOM 1017 C C . TYR A 1 128 ? 8.021 -8.931 -1.486 1.00 76.94 128 TYR A C 1
ATOM 1019 O O . TYR A 1 128 ? 8.621 -9.558 -2.355 1.00 76.94 128 TYR A O 1
ATOM 1027 N N . ALA A 1 129 ? 8.663 -8.285 -0.507 1.00 79.94 129 ALA A N 1
ATOM 1028 C CA . ALA A 1 129 ? 10.114 -8.115 -0.493 1.00 79.94 129 ALA A CA 1
ATOM 1029 C C . ALA A 1 129 ? 10.874 -9.449 -0.386 1.00 79.94 129 ALA A C 1
ATOM 1031 O O . ALA A 1 129 ? 11.940 -9.593 -0.981 1.00 79.94 129 ALA A O 1
ATOM 1032 N N . LEU A 1 130 ? 10.322 -10.426 0.342 1.00 80.75 130 LEU A N 1
ATOM 1033 C CA . LEU A 1 130 ? 10.969 -11.706 0.640 1.00 80.75 130 LEU A CA 1
ATOM 1034 C C . LEU A 1 130 ? 10.552 -12.851 -0.289 1.00 80.75 130 LEU A C 1
ATOM 1036 O O . LEU A 1 130 ? 11.057 -13.960 -0.128 1.00 80.75 130 LEU A O 1
ATOM 1040 N N . SER A 1 131 ? 9.636 -12.631 -1.233 1.00 72.75 131 SER A N 1
ATOM 1041 C CA . SER A 1 131 ? 9.241 -13.676 -2.181 1.00 72.75 131 SER A CA 1
ATOM 1042 C C . SER A 1 131 ? 10.262 -13.806 -3.315 1.00 72.75 131 SER A C 1
ATOM 1044 O O . SER A 1 131 ? 10.803 -12.807 -3.775 1.00 72.75 131 SER A O 1
ATOM 1046 N N . ASP A 1 132 ? 10.499 -15.025 -3.807 1.00 69.50 132 ASP A N 1
ATOM 1047 C CA . ASP A 1 132 ? 11.241 -15.287 -5.058 1.00 69.50 132 ASP A CA 1
ATOM 1048 C C . ASP A 1 132 ? 10.335 -15.200 -6.311 1.00 69.50 132 ASP A C 1
ATOM 1050 O O . ASP A 1 132 ? 10.765 -15.450 -7.434 1.00 69.50 132 ASP A O 1
ATOM 1054 N N . LYS A 1 133 ? 9.054 -14.832 -6.132 1.00 65.62 133 LYS A N 1
ATOM 1055 C CA . LYS A 1 133 ? 8.076 -14.593 -7.209 1.00 65.62 133 LYS A CA 1
ATOM 1056 C C . LYS A 1 133 ? 7.966 -13.166 -7.783 1.00 65.62 133 LYS A C 1
ATOM 1058 O O . LYS A 1 133 ? 7.215 -13.035 -8.753 1.00 65.62 133 LYS A O 1
ATOM 1063 N N . PRO A 1 134 ? 8.622 -12.095 -7.290 1.00 52.62 134 PRO A N 1
ATOM 1064 C CA . PRO A 1 134 ? 8.556 -10.800 -7.948 1.00 52.62 134 PRO A CA 1
ATOM 1065 C C . PRO A 1 134 ? 9.400 -10.865 -9.221 1.00 52.62 134 PRO A C 1
ATOM 1067 O O . PRO A 1 134 ? 10.609 -10.667 -9.207 1.00 52.62 134 PRO A O 1
ATOM 1070 N N . VAL A 1 135 ? 8.739 -11.219 -10.323 1.00 51.66 135 VAL A N 1
ATOM 1071 C CA . VAL A 1 135 ? 9.352 -11.335 -11.654 1.00 51.66 135 VAL A CA 1
ATOM 1072 C C . VAL A 1 135 ? 8.811 -10.269 -12.613 1.00 51.66 135 VAL A C 1
ATOM 1074 O O . VAL A 1 135 ? 9.392 -10.090 -13.673 1.00 51.66 135 VAL A O 1
ATOM 1077 N N . ASP A 1 136 ? 7.765 -9.506 -12.256 1.00 50.97 136 ASP A N 1
ATOM 1078 C CA . ASP A 1 136 ? 7.285 -8.436 -13.142 1.00 50.97 136 ASP A CA 1
ATOM 1079 C C . ASP A 1 136 ? 6.413 -7.348 -12.485 1.00 50.97 136 ASP A C 1
ATOM 1081 O O . ASP A 1 136 ? 5.907 -7.510 -11.364 1.00 50.97 136 ASP A O 1
ATOM 1085 N N . GLU A 1 137 ? 6.193 -6.255 -13.230 1.00 48.47 137 GLU A N 1
ATOM 1086 C CA . GLU A 1 137 ? 5.394 -5.058 -12.874 1.00 48.47 137 GLU A CA 1
ATOM 1087 C C . GLU A 1 137 ? 3.947 -5.378 -12.419 1.00 48.47 137 GLU A C 1
ATOM 1089 O O . GLU A 1 137 ? 3.309 -4.593 -11.712 1.00 48.47 137 GLU A O 1
ATOM 1094 N N . GLY A 1 138 ? 3.445 -6.581 -12.727 1.00 46.78 138 GLY A N 1
ATOM 1095 C CA . GLY A 1 138 ? 2.147 -7.101 -12.274 1.00 46.78 138 GLY A CA 1
ATOM 1096 C C . GLY A 1 138 ? 2.073 -7.495 -10.789 1.00 46.78 138 GLY A C 1
ATOM 1097 O O . GLY A 1 138 ? 0.984 -7.759 -10.273 1.00 46.78 138 GLY A O 1
ATOM 1098 N N . THR A 1 139 ? 3.199 -7.510 -10.070 1.00 53.75 139 THR A N 1
ATOM 1099 C CA . THR A 1 139 ? 3.246 -7.791 -8.620 1.00 53.75 139 THR A CA 1
ATOM 1100 C C . THR A 1 139 ? 2.886 -6.582 -7.746 1.00 53.75 139 THR A C 1
ATOM 1102 O O . THR A 1 139 ? 2.762 -6.692 -6.529 1.00 53.75 139 THR A O 1
ATOM 1105 N N . THR A 1 140 ? 2.569 -5.437 -8.347 1.00 61.06 140 THR A N 1
ATOM 1106 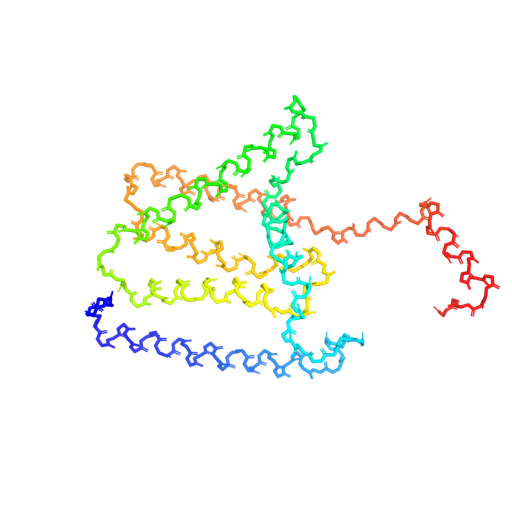C CA . THR A 1 140 ? 1.965 -4.266 -7.677 1.00 61.06 140 THR A CA 1
ATOM 1107 C C . THR A 1 140 ? 0.683 -4.578 -6.897 1.00 61.06 140 THR A C 1
ATOM 1109 O O . THR A 1 140 ? 0.325 -3.854 -5.967 1.00 61.06 140 THR A O 1
ATOM 1112 N N . ARG A 1 141 ? 0.027 -5.706 -7.195 1.00 65.81 141 ARG A N 1
ATOM 1113 C CA . ARG A 1 141 ? -1.179 -6.193 -6.506 1.00 65.81 141 ARG A CA 1
ATOM 1114 C C . ARG A 1 141 ? -0.994 -6.405 -5.001 1.00 65.81 141 ARG A C 1
ATOM 1116 O O . ARG A 1 141 ? -1.955 -6.222 -4.260 1.00 65.81 141 ARG A O 1
ATOM 1123 N N . TYR A 1 142 ? 0.214 -6.729 -4.527 1.00 67.44 142 TYR A N 1
ATOM 1124 C CA . TYR A 1 142 ? 0.475 -6.884 -3.087 1.00 67.44 142 TYR A CA 1
ATOM 1125 C C . TYR A 1 142 ? 0.419 -5.547 -2.328 1.00 67.44 142 TYR A C 1
ATOM 1127 O O . TYR A 1 142 ? 0.188 -5.539 -1.122 1.00 67.44 142 TYR A O 1
ATOM 1135 N N . LEU A 1 143 ? 0.578 -4.413 -3.018 1.00 75.75 143 LEU A N 1
ATOM 1136 C CA . LEU A 1 143 ? 0.497 -3.082 -2.412 1.00 75.75 143 LEU A CA 1
ATOM 1137 C C . LEU A 1 143 ? -0.944 -2.564 -2.324 1.00 75.75 143 LEU A C 1
ATOM 1139 O O . LEU A 1 143 ? -1.223 -1.697 -1.500 1.00 75.75 143 LEU A O 1
ATOM 1143 N N . ILE A 1 144 ? -1.880 -3.122 -3.100 1.00 81.19 144 ILE A N 1
ATOM 1144 C CA . ILE A 1 144 ? -3.292 -2.709 -3.088 1.00 81.19 144 ILE A CA 1
ATOM 1145 C C . ILE A 1 144 ? -3.908 -2.827 -1.679 1.00 81.19 144 ILE A C 1
ATOM 1147 O O . ILE A 1 144 ? -4.504 -1.848 -1.223 1.00 81.19 144 ILE A O 1
ATOM 1151 N N . PRO A 1 145 ? -3.734 -3.937 -0.930 1.00 81.69 145 PRO A N 1
ATOM 1152 C CA . PRO A 1 145 ? -4.244 -4.024 0.438 1.00 81.69 145 PRO A CA 1
ATOM 1153 C C . PRO A 1 145 ? -3.666 -2.968 1.381 1.00 81.69 145 PRO A C 1
ATOM 1155 O O . PRO A 1 145 ? -4.408 -2.443 2.206 1.00 81.69 145 PRO A O 1
ATOM 1158 N N . VAL A 1 146 ? -2.387 -2.596 1.228 1.00 85.00 146 VAL A N 1
ATOM 1159 C CA . VAL A 1 146 ? -1.755 -1.529 2.031 1.00 85.00 146 VAL A CA 1
ATOM 1160 C C . VAL A 1 146 ? -2.500 -0.210 1.845 1.00 85.00 146 VAL A C 1
ATOM 1162 O O . VAL A 1 146 ? -2.782 0.494 2.813 1.00 85.00 146 VAL A O 1
ATOM 1165 N N . ILE A 1 147 ? -2.865 0.107 0.603 1.00 86.88 147 ILE A N 1
ATOM 1166 C CA . ILE A 1 147 ? -3.593 1.330 0.268 1.00 86.88 147 ILE A CA 1
ATOM 1167 C C . ILE A 1 147 ? -5.035 1.275 0.767 1.00 86.88 147 ILE A C 1
ATOM 1169 O O . ILE A 1 147 ? -5.496 2.227 1.399 1.00 86.88 147 ILE A O 1
ATOM 1173 N N . ILE A 1 148 ? -5.749 0.173 0.522 1.00 87.38 148 ILE A N 1
ATOM 1174 C CA . ILE A 1 148 ? -7.163 0.040 0.902 1.00 87.38 148 ILE A CA 1
ATOM 1175 C C . ILE A 1 148 ? -7.309 0.067 2.423 1.00 87.38 148 ILE A C 1
ATOM 1177 O O . ILE A 1 148 ? -8.030 0.902 2.971 1.00 87.38 148 ILE A O 1
ATOM 1181 N N . PHE A 1 149 ? -6.604 -0.817 3.126 1.00 89.62 149 PHE A N 1
ATOM 1182 C CA . PHE A 1 149 ? -6.708 -0.920 4.578 1.00 89.62 149 PHE A CA 1
ATOM 1183 C C . PHE A 1 149 ? -6.085 0.290 5.276 1.00 89.62 149 PHE A C 1
ATOM 1185 O O . PHE A 1 149 ? -6.646 0.765 6.263 1.00 89.62 149 PHE A O 1
ATOM 1192 N N . GLY A 1 150 ? -5.002 0.851 4.730 1.00 86.94 150 GLY A N 1
ATOM 1193 C CA . GLY A 1 150 ? -4.430 2.112 5.197 1.00 86.94 150 GLY A CA 1
ATOM 1194 C C . GLY A 1 150 ? -5.406 3.285 5.081 1.00 86.94 150 GLY A C 1
ATOM 1195 O O . GLY A 1 150 ? -5.526 4.075 6.016 1.00 86.94 150 GLY A O 1
ATOM 1196 N N . SER A 1 151 ? -6.171 3.362 3.988 1.00 87.12 151 SER A N 1
ATOM 1197 C CA . SER A 1 151 ? -7.216 4.381 3.806 1.00 87.12 151 SER A CA 1
ATOM 1198 C C . SER A 1 151 ? -8.356 4.215 4.809 1.00 87.12 151 SER A C 1
ATOM 1200 O O . SER A 1 151 ? -8.763 5.190 5.437 1.00 87.12 151 SER A O 1
ATOM 1202 N N . ILE A 1 152 ? -8.840 2.984 5.022 1.00 87.19 152 ILE A N 1
ATOM 1203 C CA . ILE A 1 152 ? -9.880 2.699 6.027 1.00 87.19 152 ILE A CA 1
ATOM 1204 C C . ILE A 1 152 ? -9.385 3.089 7.422 1.00 87.19 152 ILE A C 1
ATOM 1206 O O . ILE A 1 152 ? -10.094 3.761 8.173 1.00 87.19 152 ILE A O 1
ATOM 1210 N N . PHE A 1 153 ? -8.159 2.700 7.765 1.00 88.69 153 PHE A N 1
ATOM 1211 C CA . PHE A 1 153 ? -7.532 3.051 9.032 1.00 88.69 153 PHE A CA 1
ATOM 1212 C C . PHE A 1 153 ? -7.425 4.571 9.213 1.00 88.69 153 PHE A C 1
ATOM 1214 O O . PHE A 1 153 ? -7.765 5.091 10.278 1.00 88.69 153 PHE A O 1
ATOM 1221 N N . LEU A 1 154 ? -7.009 5.294 8.173 1.00 85.88 154 LEU A N 1
ATOM 1222 C CA . LEU A 1 154 ? -6.900 6.749 8.193 1.00 85.88 154 LEU A CA 1
ATOM 1223 C C . LEU A 1 154 ? -8.273 7.402 8.371 1.00 85.88 154 LEU A C 1
ATOM 1225 O O . LEU A 1 154 ? -8.408 8.254 9.236 1.00 85.88 154 LEU A O 1
ATOM 1229 N N . CYS A 1 155 ? -9.318 6.957 7.672 1.00 81.38 155 CYS A N 1
ATOM 1230 C CA . CYS A 1 155 ? -10.679 7.475 7.860 1.00 81.38 155 CYS A CA 1
ATOM 1231 C C . CYS A 1 155 ? -11.219 7.267 9.283 1.00 81.38 155 CYS A C 1
ATOM 1233 O O . CYS A 1 155 ? -12.006 8.076 9.769 1.00 81.38 155 CYS A O 1
ATOM 1235 N N . ARG A 1 156 ? -10.805 6.190 9.958 1.00 83.06 156 ARG A N 1
ATOM 1236 C CA . ARG A 1 156 ? -11.235 5.892 11.332 1.00 83.06 156 ARG A CA 1
ATOM 1237 C C . ARG A 1 156 ? -10.502 6.714 12.386 1.00 83.06 156 ARG A C 1
ATOM 1239 O O . ARG A 1 156 ? -11.068 6.967 13.444 1.00 83.06 156 ARG A O 1
ATOM 1246 N N . ASN A 1 157 ? -9.263 7.111 12.107 1.00 83.31 157 ASN A N 1
ATOM 1247 C CA . ASN A 1 157 ? -8.365 7.679 13.112 1.00 83.31 157 ASN A CA 1
ATOM 1248 C C . ASN A 1 157 ? -7.904 9.114 12.806 1.00 83.31 157 ASN A C 1
ATOM 1250 O O . ASN A 1 157 ? -7.345 9.779 13.679 1.00 83.31 157 ASN A O 1
ATOM 1254 N N . ALA A 1 158 ? -8.126 9.619 11.592 1.00 75.81 158 ALA A N 1
ATOM 1255 C CA . ALA A 1 158 ? -7.789 10.985 11.227 1.00 75.81 158 ALA A CA 1
ATOM 1256 C C . ALA A 1 158 ? -8.812 11.961 11.810 1.00 75.81 158 ALA A C 1
ATOM 1258 O O . ALA A 1 158 ? -10.023 11.826 11.637 1.00 75.81 158 ALA A O 1
ATOM 1259 N N . ASN A 1 159 ? -8.306 12.995 12.475 1.00 68.00 159 ASN A N 1
ATOM 1260 C CA . ASN A 1 159 ? -9.128 14.044 13.057 1.00 68.00 159 ASN A CA 1
ATOM 1261 C C . ASN A 1 159 ? -9.429 15.116 11.993 1.00 68.00 159 ASN A C 1
ATOM 1263 O O . ASN A 1 159 ? -8.826 16.189 11.989 1.00 68.00 159 ASN A O 1
ATOM 1267 N N . VAL A 1 160 ? -10.290 14.779 11.028 1.00 64.38 160 VAL A N 1
ATOM 1268 C CA . VAL A 1 160 ? -10.680 15.672 9.925 1.00 64.38 160 VAL A CA 1
ATOM 1269 C C . VAL A 1 160 ? -11.946 16.452 10.317 1.00 64.38 160 VAL A C 1
ATOM 1271 O O . VAL A 1 160 ? -12.926 15.842 10.756 1.00 64.38 160 VAL A O 1
ATOM 1274 N N . PRO A 1 161 ? -11.975 17.792 10.181 1.00 64.88 161 PRO A N 1
ATOM 1275 C CA . PRO A 1 161 ? -13.156 18.587 10.516 1.00 64.88 161 PRO A CA 1
ATOM 1276 C C . PRO A 1 161 ? -14.368 18.206 9.644 1.00 64.88 161 PRO A C 1
ATOM 1278 O O . PRO A 1 161 ? -14.242 17.994 8.439 1.00 64.88 161 PRO A O 1
ATOM 1281 N N . LYS A 1 162 ? -15.573 18.173 10.239 1.00 60.78 162 LYS A N 1
ATOM 1282 C CA . LYS A 1 162 ? -16.825 17.680 9.611 1.00 60.78 162 LYS A CA 1
ATOM 1283 C C . LYS A 1 162 ? -17.139 18.264 8.222 1.00 60.78 162 LYS A C 1
ATOM 1285 O O . LYS A 1 162 ? -17.655 17.543 7.376 1.00 60.78 162 LYS A O 1
ATOM 1290 N N . ILE A 1 163 ? -16.834 19.540 7.979 1.00 57.69 163 ILE A N 1
ATOM 1291 C CA . ILE A 1 163 ? -17.089 20.209 6.688 1.00 57.69 163 ILE A CA 1
ATOM 1292 C C . ILE A 1 163 ? -16.132 19.702 5.596 1.00 57.69 163 ILE A C 1
ATOM 1294 O O . ILE A 1 163 ? -16.545 19.506 4.456 1.00 57.69 163 ILE A O 1
ATOM 1298 N N . SER A 1 164 ? -14.879 19.399 5.952 1.00 60.81 164 SER A N 1
ATOM 1299 C CA . SER A 1 164 ? -13.909 18.789 5.035 1.00 60.81 164 SER A CA 1
ATOM 1300 C C . SER A 1 164 ? -14.301 17.354 4.672 1.00 60.81 164 SER A C 1
ATOM 1302 O O . SER A 1 164 ? -14.087 16.951 3.532 1.00 60.81 164 SER A O 1
ATOM 1304 N N . ASN A 1 165 ? -14.968 16.620 5.575 1.00 62.44 165 ASN A N 1
ATOM 1305 C CA . ASN A 1 165 ? -15.467 15.276 5.273 1.00 62.44 165 ASN A CA 1
ATOM 1306 C C . ASN A 1 165 ? -16.481 15.284 4.126 1.00 62.44 165 ASN A C 1
ATOM 1308 O O . ASN A 1 165 ? -16.324 14.501 3.201 1.00 62.44 165 ASN A O 1
ATOM 1312 N N . ILE A 1 166 ? -17.487 16.165 4.129 1.00 64.88 166 ILE A N 1
ATOM 1313 C CA . ILE A 1 166 ? -18.520 16.183 3.071 1.00 64.88 166 ILE A CA 1
ATOM 1314 C C . ILE A 1 166 ? -17.903 16.445 1.691 1.00 64.88 166 ILE A C 1
ATOM 1316 O O . ILE A 1 166 ? -18.236 15.762 0.724 1.00 64.88 166 ILE A O 1
ATOM 1320 N N . VAL A 1 167 ? -16.960 17.387 1.615 1.00 67.31 167 VAL A N 1
ATOM 1321 C CA . VAL A 1 167 ? -16.235 17.695 0.374 1.00 67.31 167 VAL A CA 1
ATOM 1322 C C . VAL A 1 167 ? -15.398 16.496 -0.079 1.00 67.31 167 VAL A C 1
ATOM 1324 O O . VAL A 1 167 ? -15.447 16.129 -1.250 1.00 67.31 167 VAL A O 1
ATOM 1327 N N . LEU A 1 168 ? -14.691 15.832 0.841 1.00 65.50 168 LEU A N 1
ATOM 1328 C CA . LEU A 1 168 ? -13.912 14.623 0.549 1.00 65.50 168 LEU A CA 1
ATOM 1329 C C . LEU A 1 168 ? -14.793 13.452 0.090 1.00 65.50 168 LEU A C 1
ATOM 1331 O O . LEU A 1 168 ? -14.419 12.749 -0.846 1.00 65.50 168 LEU A O 1
ATOM 1335 N N . TRP A 1 169 ? -15.969 13.262 0.694 1.00 67.44 169 TRP A N 1
ATOM 1336 C CA . TRP A 1 169 ? -16.948 12.251 0.279 1.00 67.44 169 TRP A CA 1
ATOM 1337 C C . TRP A 1 169 ? -17.455 12.520 -1.137 1.00 67.44 169 TRP A C 1
ATOM 1339 O O . TRP A 1 169 ? -17.420 11.621 -1.975 1.00 67.44 169 TRP A O 1
ATOM 1349 N N . PHE A 1 170 ? -17.870 13.756 -1.429 1.00 72.00 170 PHE A N 1
ATOM 1350 C CA . PHE A 1 170 ? -18.341 14.137 -2.761 1.00 72.00 170 PHE A CA 1
ATOM 1351 C C . PHE A 1 170 ? -17.252 13.944 -3.824 1.00 72.00 170 PHE A C 1
ATOM 1353 O O . PHE A 1 170 ? -17.513 13.381 -4.888 1.00 72.00 170 PHE A O 1
ATOM 1360 N N . PHE A 1 171 ? -16.016 14.344 -3.517 1.00 71.81 171 PHE A N 1
ATOM 1361 C CA . PHE A 1 171 ? -14.876 14.191 -4.418 1.00 71.81 171 PHE A CA 1
ATOM 1362 C C . PHE A 1 171 ? -14.511 12.715 -4.638 1.00 71.81 171 PHE A C 1
ATOM 1364 O O . PHE A 1 171 ? -14.311 12.296 -5.774 1.00 71.81 171 PHE A O 1
ATOM 1371 N N . SER A 1 172 ? -14.509 11.901 -3.576 1.00 64.56 172 SER A N 1
ATOM 1372 C CA . SER A 1 172 ? -14.235 10.459 -3.643 1.00 64.56 172 SER A CA 1
ATOM 1373 C C . SER A 1 172 ? -15.291 9.700 -4.454 1.00 64.56 172 SER A C 1
ATOM 1375 O O . SER A 1 172 ? -14.943 8.890 -5.315 1.00 64.56 172 SER A O 1
ATOM 1377 N N . ILE A 1 173 ? -16.578 10.006 -4.249 1.00 71.12 173 ILE A N 1
ATOM 1378 C CA . ILE A 1 173 ? -17.682 9.427 -5.030 1.00 71.12 173 ILE A CA 1
ATOM 1379 C C . ILE A 1 173 ? -17.566 9.843 -6.498 1.00 71.12 173 ILE A C 1
ATOM 1381 O O . ILE A 1 173 ? -17.678 8.994 -7.377 1.00 71.12 173 ILE A O 1
ATOM 1385 N N . SER A 1 174 ? -17.284 11.119 -6.769 1.00 66.94 174 SER A N 1
ATOM 1386 C CA . SER A 1 174 ? -17.153 11.637 -8.136 1.00 66.94 174 SER A CA 1
ATOM 1387 C C . SER A 1 174 ? -15.966 11.014 -8.876 1.00 66.94 174 SER A C 1
ATOM 1389 O O . SER A 1 174 ? -16.107 10.610 -10.026 1.00 66.94 174 SER A O 1
ATOM 1391 N N . ILE A 1 175 ? -14.815 10.864 -8.212 1.00 69.62 175 ILE A N 1
ATOM 1392 C CA . ILE A 1 175 ? -13.636 10.183 -8.770 1.00 69.62 175 ILE A CA 1
ATOM 1393 C C . ILE A 1 175 ? -13.911 8.698 -8.993 1.00 69.62 175 ILE A C 1
ATOM 1395 O O . ILE A 1 175 ? -13.521 8.169 -10.028 1.00 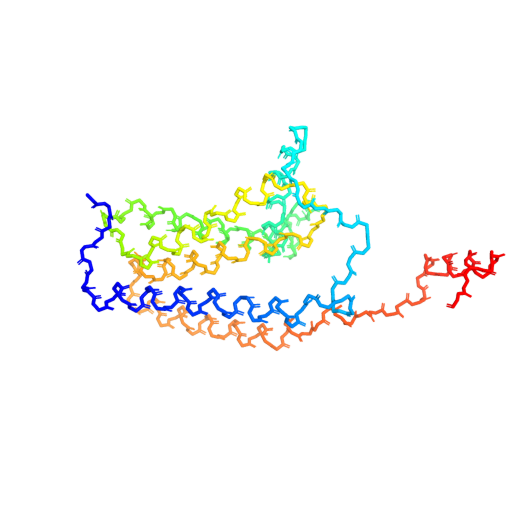69.62 175 ILE A O 1
ATOM 1399 N N . SER A 1 176 ? -14.582 8.028 -8.055 1.00 59.50 176 SER A N 1
ATOM 1400 C CA . SER A 1 176 ? -14.921 6.605 -8.186 1.00 59.50 176 SER A CA 1
ATOM 1401 C C . SER A 1 176 ? -15.929 6.368 -9.313 1.00 59.50 176 SER A C 1
ATOM 1403 O O . SER A 1 176 ? -15.808 5.411 -10.069 1.00 59.50 176 SER A O 1
ATOM 1405 N N . ALA A 1 177 ? -16.905 7.262 -9.478 1.00 66.94 177 ALA A N 1
ATOM 1406 C CA . ALA A 1 177 ? -17.830 7.230 -10.606 1.00 66.94 177 ALA A CA 1
ATOM 1407 C C . ALA A 1 177 ? -17.101 7.499 -11.932 1.00 66.94 177 ALA A C 1
ATOM 1409 O O . ALA A 1 177 ? -17.319 6.788 -12.909 1.00 66.94 177 ALA A O 1
ATOM 1410 N N . TYR A 1 178 ? -16.185 8.472 -11.961 1.00 64.69 178 TYR A N 1
ATOM 1411 C CA . TYR A 1 178 ? -15.354 8.747 -13.132 1.00 64.69 178 TYR A CA 1
ATOM 1412 C C . TYR A 1 178 ? -14.448 7.559 -13.486 1.00 64.69 178 TYR A C 1
ATOM 1414 O O . TYR A 1 178 ? -14.367 7.184 -14.653 1.00 64.69 178 TYR A O 1
ATOM 1422 N N . SER A 1 179 ? -13.811 6.912 -12.506 1.00 55.41 179 SER A N 1
ATOM 1423 C CA . SER A 1 179 ? -12.961 5.741 -12.752 1.00 55.41 179 SER A CA 1
ATOM 1424 C C . SER A 1 179 ? -13.766 4.536 -13.242 1.00 55.41 179 SER A C 1
ATOM 1426 O O . SER A 1 179 ? -13.325 3.850 -14.158 1.00 55.41 179 SER A O 1
ATOM 1428 N N . LEU A 1 180 ? -14.985 4.319 -12.741 1.00 57.44 180 LEU A N 1
ATOM 1429 C CA . LEU A 1 180 ? -15.891 3.300 -13.283 1.00 57.44 180 LEU A CA 1
ATOM 1430 C C . LEU A 1 180 ? -16.269 3.549 -14.752 1.00 57.44 180 LEU A C 1
ATOM 1432 O O . LEU A 1 180 ? -16.569 2.594 -15.460 1.00 57.44 180 LEU A O 1
ATOM 1436 N N . ILE A 1 181 ? -16.252 4.802 -15.213 1.00 56.97 181 ILE A N 1
ATOM 1437 C CA . ILE A 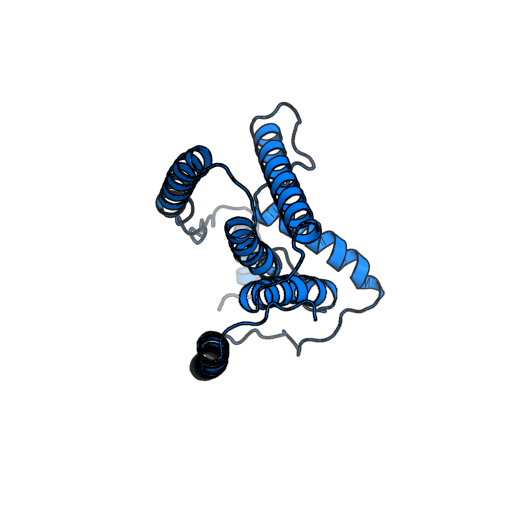1 181 ? -16.589 5.168 -16.598 1.00 56.97 181 ILE A CA 1
ATOM 1438 C C . ILE A 1 181 ? -15.346 5.153 -17.506 1.00 56.97 181 ILE A C 1
ATOM 1440 O O . ILE A 1 181 ? -15.447 4.763 -18.666 1.00 56.97 181 ILE A O 1
ATOM 1444 N N . TYR A 1 182 ? -14.180 5.560 -16.995 1.00 48.34 182 TYR A N 1
ATOM 1445 C CA . TYR A 1 182 ? -12.973 5.806 -17.801 1.00 48.34 182 TYR A CA 1
ATOM 1446 C C . TYR A 1 182 ? -11.840 4.783 -17.596 1.00 48.34 182 TYR A C 1
ATOM 1448 O O . TYR A 1 182 ? -11.080 4.537 -18.524 1.00 48.34 182 TYR A O 1
ATOM 1456 N N . VAL A 1 183 ? -11.714 4.184 -16.405 1.00 48.84 183 VAL A N 1
ATOM 1457 C CA . VAL A 1 183 ? -10.656 3.207 -16.042 1.00 48.84 183 VAL A CA 1
ATOM 1458 C C . VAL A 1 183 ? -11.130 1.761 -16.227 1.00 48.84 183 VAL A C 1
ATOM 1460 O O . VAL A 1 183 ? -10.323 0.873 -16.466 1.00 48.84 183 VAL A O 1
ATOM 1463 N N . ASN A 1 184 ? -12.444 1.522 -16.198 1.00 37.44 184 ASN A N 1
ATOM 1464 C CA . ASN A 1 184 ? -13.049 0.254 -16.621 1.00 37.44 184 ASN A CA 1
ATOM 1465 C C . ASN A 1 184 ? -13.266 0.169 -18.140 1.00 37.44 184 ASN A C 1
ATOM 1467 O O . ASN A 1 184 ? -14.037 -0.676 -18.590 1.00 37.44 184 ASN A O 1
ATOM 1471 N N . GLN A 1 185 ? -12.591 0.991 -18.950 1.00 39.41 185 GLN A N 1
ATOM 1472 C CA . GLN A 1 185 ? -12.219 0.486 -20.266 1.00 39.41 185 GLN A CA 1
ATOM 1473 C C . GLN A 1 185 ? -11.128 -0.540 -19.990 1.00 39.41 185 GLN A C 1
ATOM 1475 O O . GLN A 1 185 ? -10.028 -0.143 -19.614 1.00 39.41 185 GLN A O 1
ATOM 1480 N N . PRO A 1 186 ? -11.418 -1.849 -20.049 1.00 36.56 186 PRO A N 1
ATOM 1481 C CA . PRO A 1 186 ? -10.352 -2.803 -19.888 1.00 36.56 186 PRO A CA 1
ATOM 1482 C C . PRO A 1 186 ? -9.292 -2.484 -20.943 1.00 36.56 186 PRO A C 1
ATOM 1484 O O . PRO A 1 186 ? -9.580 -2.531 -22.138 1.00 36.56 186 PRO A O 1
ATOM 1487 N N . ASP A 1 187 ? -8.047 -2.282 -20.516 1.00 38.72 187 ASP A N 1
ATOM 1488 C CA . ASP A 1 187 ? -6.873 -2.369 -21.397 1.00 38.72 187 ASP A CA 1
ATOM 1489 C C . ASP A 1 187 ? -6.758 -3.769 -22.060 1.00 38.72 187 ASP A C 1
ATOM 1491 O O . ASP A 1 187 ? -5.829 -4.048 -22.808 1.00 38.72 187 ASP A O 1
ATOM 1495 N N . PHE A 1 188 ? -7.741 -4.662 -21.852 1.00 37.31 188 PHE A N 1
ATOM 1496 C CA . PHE A 1 188 ? -8.050 -5.792 -22.731 1.00 37.31 188 PHE A CA 1
ATOM 1497 C C . PHE A 1 188 ? -8.657 -5.390 -24.081 1.00 37.31 188 PHE A C 1
ATOM 1499 O O . PHE A 1 188 ? -9.015 -6.273 -24.863 1.00 37.31 188 PHE A O 1
ATOM 1506 N N . LEU A 1 189 ? -8.687 -4.106 -24.444 1.00 36.22 189 LEU A N 1
ATOM 1507 C CA . LEU A 1 189 ? -8.342 -3.779 -25.820 1.00 36.22 189 LEU A CA 1
ATOM 1508 C C . LEU A 1 189 ? -6.875 -4.176 -26.012 1.00 36.22 189 LEU A C 1
ATOM 1510 O O . LEU A 1 189 ? -5.982 -3.337 -26.079 1.00 36.22 189 LEU A O 1
ATOM 1514 N N . PHE A 1 190 ? -6.644 -5.485 -26.174 1.00 39.38 190 PHE A N 1
ATOM 1515 C CA . PHE A 1 190 ? -5.615 -5.939 -27.083 1.00 39.38 190 PHE A CA 1
ATOM 1516 C C . PHE A 1 190 ? -5.924 -5.197 -28.377 1.00 39.38 190 PHE A C 1
ATOM 1518 O O . PHE A 1 190 ? -6.777 -5.615 -29.164 1.00 39.38 190 PHE A O 1
ATOM 1525 N N . HIS A 1 191 ? -5.280 -4.051 -28.586 1.00 40.50 191 HIS A N 1
ATOM 1526 C CA . HIS A 1 191 ? -5.051 -3.586 -29.928 1.00 40.50 191 HIS A CA 1
ATOM 1527 C C . HIS A 1 191 ? -4.265 -4.744 -30.525 1.00 40.50 191 HIS A C 1
ATOM 1529 O O . HIS A 1 191 ? -3.069 -4.902 -30.286 1.00 40.50 191 HIS A O 1
ATOM 1535 N N . ASN A 1 192 ? -4.982 -5.637 -31.209 1.00 43.69 192 ASN A N 1
ATOM 1536 C CA . ASN A 1 192 ? -4.427 -6.608 -32.129 1.00 43.69 192 ASN A CA 1
ATOM 1537 C C . ASN A 1 192 ? -3.853 -5.781 -33.274 1.00 43.69 192 ASN A C 1
ATOM 1539 O O . ASN A 1 192 ? -4.318 -5.843 -34.410 1.00 43.69 192 ASN A O 1
ATOM 1543 N N . ASP A 1 193 ? -2.857 -4.958 -32.967 1.00 47.72 193 ASP A N 1
ATOM 1544 C CA . ASP A 1 193 ? -2.117 -4.220 -33.947 1.00 47.72 193 ASP A CA 1
ATOM 1545 C C . ASP A 1 193 ? -1.101 -5.189 -34.545 1.00 47.72 193 ASP A C 1
ATOM 1547 O O . ASP A 1 193 ? 0.115 -5.151 -34.321 1.00 47.72 193 ASP A O 1
ATOM 1551 N N . ARG A 1 194 ? -1.664 -6.124 -35.317 1.00 52.16 194 ARG A N 1
ATOM 1552 C CA . ARG A 1 194 ? -0.949 -7.073 -36.168 1.00 52.16 194 ARG A CA 1
ATOM 1553 C C . ARG A 1 194 ? -0.138 -6.351 -37.249 1.00 52.16 194 ARG A C 1
ATOM 1555 O O . ARG A 1 194 ? 0.550 -7.016 -38.018 1.00 52.16 194 ARG A O 1
ATOM 1562 N N . THR A 1 195 ? -0.209 -5.019 -37.325 1.00 49.84 195 THR A N 1
ATOM 1563 C CA . THR A 1 195 ? 0.569 -4.208 -38.264 1.00 49.84 195 THR A CA 1
ATOM 1564 C C . THR A 1 195 ? 1.947 -3.825 -37.723 1.00 49.84 195 THR A C 1
ATOM 1566 O O . THR A 1 195 ? 2.806 -3.395 -38.495 1.00 49.84 195 THR A O 1
ATOM 1569 N N . THR A 1 196 ? 2.227 -4.059 -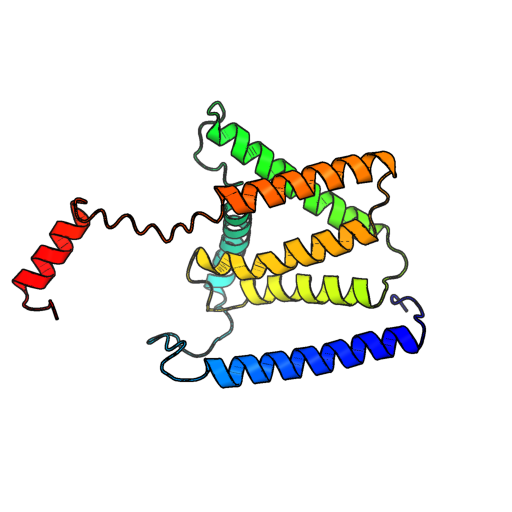36.433 1.00 57.44 196 THR A N 1
ATOM 1570 C CA . THR A 1 196 ? 3.570 -3.830 -35.886 1.00 57.44 196 THR A CA 1
ATOM 1571 C C . THR A 1 196 ? 4.608 -4.748 -36.544 1.00 57.44 196 THR A C 1
ATOM 1573 O O . THR A 1 196 ? 4.427 -5.959 -36.697 1.00 57.44 196 THR A O 1
ATOM 1576 N N . SER A 1 197 ? 5.756 -4.172 -36.915 1.00 57.84 197 SER A N 1
ATOM 1577 C CA . SER A 1 197 ? 6.853 -4.880 -37.593 1.00 57.84 197 SER A CA 1
ATOM 1578 C C . SER A 1 197 ? 7.357 -6.106 -36.819 1.00 57.84 197 SER A C 1
ATOM 1580 O O . SER A 1 197 ? 7.737 -7.105 -37.430 1.00 57.84 197 SER A O 1
ATOM 1582 N N . LYS A 1 198 ? 7.294 -6.068 -35.480 1.00 57.69 198 LYS A N 1
ATOM 1583 C CA . LYS A 1 198 ? 7.638 -7.194 -34.597 1.00 57.69 198 LYS A CA 1
ATOM 1584 C C . LYS A 1 198 ? 6.678 -8.376 -34.739 1.00 57.69 198 LYS A C 1
ATOM 1586 O O . LYS A 1 198 ? 7.147 -9.507 -34.816 1.00 57.69 198 LYS A O 1
ATOM 1591 N N . TYR A 1 199 ? 5.368 -8.138 -34.830 1.00 63.44 199 TYR A N 1
ATOM 1592 C CA . TYR A 1 199 ? 4.392 -9.215 -35.025 1.00 63.44 199 TYR A CA 1
ATOM 1593 C C . TYR A 1 199 ? 4.596 -9.904 -36.378 1.00 63.44 199 TYR A C 1
ATOM 1595 O O . TYR A 1 199 ? 4.583 -11.130 -36.460 1.00 63.44 199 TYR A O 1
ATOM 1603 N N . ARG A 1 200 ? 4.885 -9.127 -37.431 1.00 67.69 200 ARG A N 1
ATOM 1604 C CA . ARG A 1 200 ? 5.185 -9.674 -38.763 1.00 67.69 200 ARG A CA 1
ATOM 1605 C C . ARG A 1 200 ? 6.470 -10.504 -38.779 1.00 67.69 200 ARG A C 1
ATOM 1607 O O . ARG A 1 200 ? 6.503 -11.542 -39.426 1.00 67.69 200 ARG A O 1
ATOM 1614 N N . LEU A 1 201 ? 7.506 -10.080 -38.051 1.00 74.94 201 LEU A N 1
ATOM 1615 C CA . LEU A 1 201 ? 8.752 -10.843 -37.909 1.00 74.94 201 LEU A CA 1
ATOM 1616 C C . LEU A 1 201 ? 8.529 -12.177 -37.190 1.00 74.94 201 LEU A C 1
ATOM 1618 O O . LEU A 1 201 ? 9.014 -13.203 -37.657 1.00 74.94 201 LEU A O 1
ATOM 1622 N N . ILE A 1 202 ? 7.762 -12.170 -36.099 1.00 74.25 202 ILE A N 1
ATOM 1623 C CA . ILE A 1 202 ? 7.451 -13.384 -35.334 1.00 74.25 202 ILE A CA 1
ATOM 1624 C C . ILE A 1 202 ? 6.559 -14.322 -36.156 1.00 74.25 202 ILE A C 1
ATOM 1626 O O . ILE A 1 202 ? 6.855 -15.506 -36.258 1.00 74.25 202 ILE A O 1
ATOM 1630 N N . SER A 1 203 ? 5.518 -13.798 -36.807 1.00 74.12 203 SER A N 1
ATOM 1631 C CA . SER A 1 203 ? 4.639 -14.577 -37.689 1.00 74.12 203 SER A CA 1
ATOM 1632 C C . SER A 1 203 ? 5.411 -15.217 -38.848 1.00 74.12 203 SER A C 1
ATOM 1634 O O . SER A 1 203 ? 5.299 -16.420 -39.082 1.00 74.12 203 SER A O 1
ATOM 1636 N N . ASN A 1 204 ? 6.270 -14.448 -39.527 1.00 78.69 204 ASN A N 1
ATOM 1637 C CA . ASN A 1 204 ? 7.104 -14.966 -40.611 1.00 78.69 204 ASN A CA 1
ATOM 1638 C C . ASN A 1 204 ? 8.074 -16.045 -40.118 1.00 78.69 204 ASN A C 1
ATOM 1640 O O . ASN A 1 204 ? 8.218 -17.063 -40.785 1.00 78.69 204 ASN A O 1
ATOM 1644 N N . PHE A 1 205 ? 8.696 -15.857 -38.951 1.00 81.69 205 PHE A N 1
ATOM 1645 C CA . PHE A 1 205 ? 9.569 -16.862 -38.343 1.00 81.69 205 PHE A CA 1
ATOM 1646 C C . PHE A 1 205 ? 8.812 -18.164 -38.047 1.00 81.69 205 PHE A C 1
ATOM 1648 O O . PHE A 1 205 ? 9.257 -19.243 -38.430 1.00 81.69 205 PHE A O 1
ATOM 1655 N N . LEU A 1 206 ? 7.634 -18.073 -37.426 1.00 80.75 206 LEU A N 1
ATOM 1656 C CA . LEU A 1 206 ? 6.817 -19.246 -37.104 1.00 80.75 206 LEU A CA 1
ATOM 1657 C C . LEU A 1 206 ? 6.354 -19.983 -38.366 1.00 80.75 206 LEU A C 1
ATOM 1659 O O . LEU A 1 206 ? 6.403 -21.210 -38.407 1.00 80.75 206 LEU A O 1
ATOM 1663 N N . THR A 1 207 ? 5.975 -19.242 -39.408 1.00 80.38 207 THR A N 1
ATOM 1664 C CA . THR A 1 207 ? 5.550 -19.811 -40.696 1.00 80.38 207 THR A CA 1
ATOM 1665 C C . THR A 1 207 ? 6.724 -20.469 -41.427 1.00 80.38 207 THR A C 1
ATOM 1667 O O . THR A 1 207 ? 6.596 -21.576 -41.936 1.00 80.38 207 THR A O 1
ATOM 1670 N N . GLN A 1 208 ? 7.898 -19.830 -41.437 1.00 85.88 208 GLN A N 1
ATOM 1671 C CA . GLN A 1 208 ? 9.105 -20.352 -42.088 1.00 85.88 208 GLN A CA 1
ATOM 1672 C C . GLN A 1 208 ? 9.616 -21.647 -41.440 1.00 85.88 208 GLN A C 1
ATOM 1674 O O . GLN A 1 208 ? 10.225 -22.475 -42.114 1.00 85.88 208 GLN A O 1
ATOM 1679 N N . HIS A 1 209 ? 9.364 -21.828 -40.144 1.00 84.56 209 HIS A N 1
ATOM 1680 C CA . HIS A 1 209 ? 9.811 -22.993 -39.386 1.00 84.56 209 HIS A CA 1
ATOM 1681 C C . HIS A 1 209 ? 8.706 -24.032 -39.122 1.00 84.56 209 HIS A C 1
ATOM 1683 O O . HIS A 1 209 ? 8.951 -24.971 -38.369 1.00 84.56 209 HIS A O 1
ATOM 1689 N N . ASN A 1 210 ? 7.521 -23.910 -39.742 1.00 76.19 210 ASN A N 1
ATOM 1690 C CA . ASN A 1 210 ? 6.358 -24.784 -39.499 1.00 76.19 210 ASN A CA 1
ATOM 1691 C C . ASN A 1 210 ? 5.991 -24.911 -38.006 1.00 76.19 210 ASN A C 1
ATOM 1693 O O . ASN A 1 210 ? 5.624 -25.980 -37.526 1.00 76.19 210 ASN A O 1
ATOM 1697 N N . LEU A 1 211 ? 6.109 -23.811 -37.261 1.00 75.50 211 LEU A N 1
ATOM 1698 C CA . LEU A 1 211 ? 5.802 -23.738 -35.828 1.00 75.50 211 LEU A CA 1
ATOM 1699 C C . LEU A 1 211 ? 4.426 -23.113 -35.546 1.00 75.50 211 LEU A C 1
ATOM 1701 O O . LEU A 1 211 ? 4.077 -22.894 -34.388 1.00 75.50 211 LEU A O 1
ATOM 1705 N N . SER A 1 212 ? 3.650 -22.791 -36.583 1.00 63.47 212 SER A N 1
ATOM 1706 C CA . SER A 1 212 ? 2.267 -22.335 -36.446 1.00 63.47 212 SER A CA 1
ATOM 1707 C C . SER A 1 212 ? 1.331 -23.541 -36.296 1.00 63.47 212 SER A C 1
ATOM 1709 O O . SER A 1 212 ? 1.056 -24.212 -37.291 1.00 63.47 212 SER A O 1
ATOM 1711 N N . ASN A 1 213 ? 0.859 -23.802 -35.074 1.00 47.44 213 ASN A N 1
ATOM 1712 C CA . ASN A 1 213 ? -0.314 -24.646 -34.811 1.00 47.44 213 ASN A CA 1
ATOM 1713 C C . ASN A 1 213 ? -1.583 -23.794 -34.781 1.00 47.44 213 ASN A C 1
ATOM 1715 O O . ASN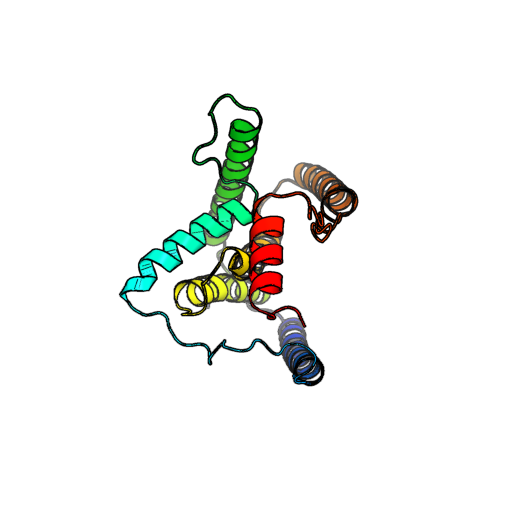 A 1 213 ? -1.524 -22.696 -34.178 1.00 47.44 213 ASN A O 1
#

Sequence (213 aa):
CFIANENAKDKFVIFSSLVFSYFLFKLILHFTNSADFFYLPGVGSPTFVSYDKLTFNISLLFKGLLILFNADFFSKIISSPEGIFSSLKFTSLVIFFILLISSLIKIRKFSLVDAALLIASLIMIPAYALSDKPVDEGTTRYLIPVIIFGSIFLCRNANVPKISNIVLWFFSISISAYSLIYVNQPDFLFHNDRTTSKYRLISNFLTQHNLSN

Radius of gyration: 22.52 Å; chains: 1; bounding box: 41×49×69 Å

Organism: Salmonella muenchen (NCBI:txid596)

Foldseek 3Di:
DQADPDDPVVVVVVVVVVVVVVVVVVVVCVVQVDCVRDDDPPDDDKDWADPVCLVVLVVLLVVLVLVVQVLPLPPPDCPDPSNVVSVVSVVVVVVLVVLLVVLVVPRRHDYPLLVVLCCQLVVLSCVRSTIPPCPDSVSSVSNVSNVVSSVVSSVVRPPDDPVVVVVVVVVVVVVVVVCVVPVVPPPVPPVVCCVDPVNVVVVVVCVVVVVDD

pLDDT: mean 74.22, std 13.9, range [36.22, 92.38]

Secondary structure (DSSP, 8-state):
--B----HHHHHHHHHHHHHHHHHHHHHHHHH-STTT---TT-----BPPHHHHHHHHHHHHHHHHHHTT---TTS-TTSHHHHHHHHHHHHHHHHHHHHHHHHHH-SSB-HHHHHHHHHHHTHHHHHHTBS---SGGGGGGGHHHHHHHHHHHHHH----HHHHHHHHHHHHHHHHHHHHHT-S-TT-----TTSHHHHHHHHHHHHTT---